Protein AF-Q847L3-F1 (afdb_monomer_lite)

pLDDT: mean 70.09, std 17.54, range [25.86, 94.62]

Radius of gyration: 17.72 Å; chains: 1; bounding box: 48×40×45 Å

Structure (mmCIF, N/CA/C/O backbone):
data_AF-Q847L3-F1
#
_entry.id   AF-Q847L3-F1
#
loop_
_atom_site.group_PDB
_atom_site.id
_atom_site.type_symbol
_atom_site.label_atom_id
_atom_site.label_alt_id
_atom_site.label_comp_id
_atom_site.label_asym_id
_atom_site.label_entity_id
_atom_site.label_seq_id
_atom_site.pdbx_PDB_ins_code
_atom_site.Cartn_x
_atom_site.Cartn_y
_atom_site.Cartn_z
_atom_site.occupancy
_atom_site.B_iso_or_equiv
_atom_site.auth_seq_id
_atom_site.auth_comp_id
_atom_site.auth_asym_id
_atom_site.auth_atom_id
_atom_site.pdbx_PDB_model_num
ATOM 1 N N . LEU A 1 1 ? -8.666 -23.217 -21.257 1.00 46.62 1 LEU A N 1
ATOM 2 C CA . LEU A 1 1 ? -8.599 -22.289 -20.100 1.00 46.62 1 LEU A CA 1
ATOM 3 C C . LEU A 1 1 ? -7.297 -22.552 -19.357 1.00 46.62 1 LEU A C 1
ATOM 5 O O . LEU A 1 1 ? -7.102 -23.688 -18.936 1.00 46.62 1 LEU A O 1
ATOM 9 N N . THR A 1 2 ? -6.424 -21.549 -19.241 1.00 54.06 2 THR A N 1
ATOM 10 C CA . THR A 1 2 ? -5.208 -21.603 -18.406 1.00 54.06 2 THR A CA 1
ATOM 11 C C . THR A 1 2 ? -5.562 -21.856 -16.931 1.00 54.06 2 THR A C 1
ATOM 13 O O . THR A 1 2 ? -6.678 -21.507 -16.531 1.00 54.06 2 THR A O 1
ATOM 16 N N . PRO A 1 3 ? -4.658 -22.444 -16.115 1.00 53.78 3 PRO A N 1
ATOM 17 C CA . PRO A 1 3 ? -4.936 -22.766 -14.710 1.00 53.78 3 PRO A CA 1
ATOM 18 C C . PRO A 1 3 ? -5.478 -21.572 -13.915 1.00 53.78 3 PRO A C 1
ATOM 20 O O . PRO A 1 3 ? -6.578 -21.657 -13.374 1.00 53.78 3 PRO A O 1
ATOM 23 N N . VAL A 1 4 ? -4.802 -20.421 -13.998 1.00 58.72 4 VAL A N 1
ATOM 24 C CA . VAL A 1 4 ? -5.200 -19.174 -13.319 1.00 58.72 4 VAL A CA 1
ATOM 25 C C . VAL A 1 4 ? -6.651 -18.778 -13.605 1.00 58.72 4 VAL A C 1
ATOM 27 O O . VAL A 1 4 ? -7.405 -18.415 -12.705 1.00 58.72 4 VAL A O 1
ATOM 30 N N . LYS A 1 5 ? -7.078 -18.873 -14.875 1.00 58.91 5 LYS A N 1
ATOM 31 C CA . LYS A 1 5 ? -8.429 -18.475 -15.289 1.00 58.91 5 LYS A CA 1
ATOM 32 C C . LYS A 1 5 ? -9.495 -19.411 -14.713 1.00 58.91 5 LYS A C 1
ATOM 34 O O . LYS A 1 5 ? -10.607 -18.957 -14.471 1.00 58.91 5 LYS A O 1
ATOM 39 N N . LYS A 1 6 ? -9.179 -20.690 -14.467 1.00 65.81 6 LYS A N 1
ATOM 40 C CA . LYS A 1 6 ? -10.110 -21.613 -13.797 1.00 65.81 6 LYS A CA 1
ATOM 41 C C . LYS A 1 6 ? -10.325 -21.224 -12.336 1.00 65.81 6 LYS A C 1
ATOM 43 O O . LYS A 1 6 ? -11.462 -21.235 -11.882 1.00 65.81 6 LYS A O 1
ATOM 48 N N . GLU A 1 7 ? -9.265 -20.852 -11.624 1.00 65.88 7 GLU A N 1
ATOM 49 C CA . GLU A 1 7 ? -9.354 -20.497 -10.203 1.00 65.88 7 GLU A CA 1
ATOM 50 C C . GLU A 1 7 ? -10.034 -19.151 -9.969 1.00 65.88 7 GLU A C 1
ATOM 52 O O . GLU A 1 7 ? -10.875 -19.043 -9.081 1.00 65.88 7 GLU A O 1
ATOM 57 N N . ILE A 1 8 ? -9.764 -18.157 -10.818 1.00 67.88 8 ILE A N 1
ATOM 58 C CA . ILE A 1 8 ? -10.466 -16.868 -10.781 1.00 67.88 8 ILE A CA 1
ATOM 59 C C . ILE A 1 8 ? -11.972 -17.054 -11.001 1.00 67.88 8 ILE A C 1
ATOM 61 O O . ILE A 1 8 ? -12.774 -16.510 -10.244 1.00 67.88 8 ILE A O 1
ATOM 65 N N . LEU A 1 9 ? -12.364 -17.865 -11.991 1.00 66.25 9 LEU A N 1
ATOM 66 C CA . LEU A 1 9 ? -13.773 -18.179 -12.239 1.00 66.25 9 LEU A CA 1
ATOM 67 C C . LEU A 1 9 ? -14.395 -18.969 -11.078 1.00 66.25 9 LEU A C 1
ATOM 69 O O . LEU A 1 9 ? -15.506 -18.656 -10.661 1.00 66.25 9 LEU A O 1
ATOM 73 N N . ALA A 1 10 ? -13.686 -19.950 -10.512 1.00 70.31 10 ALA A N 1
ATOM 74 C CA . ALA A 1 10 ? -14.162 -20.701 -9.350 1.00 70.31 10 ALA A CA 1
ATOM 75 C C . ALA A 1 10 ? -14.366 -19.797 -8.120 1.00 70.31 10 ALA A C 1
ATOM 77 O O . ALA A 1 10 ? -15.378 -19.921 -7.430 1.00 70.31 10 ALA A O 1
ATOM 78 N N . PHE A 1 11 ? -13.448 -18.855 -7.878 1.00 70.31 11 PHE A N 1
ATOM 79 C CA . PHE A 1 11 ? -13.571 -17.869 -6.807 1.00 70.31 11 PHE A CA 1
ATOM 80 C C . PHE A 1 11 ? -14.767 -16.938 -7.035 1.00 70.31 11 PHE A C 1
ATOM 82 O O . PHE A 1 11 ? -15.582 -16.765 -6.129 1.00 70.31 11 PHE A O 1
ATOM 89 N N . TYR A 1 12 ? -14.926 -16.410 -8.253 1.00 73.31 12 TYR A N 1
ATOM 90 C CA . TYR A 1 12 ? -16.083 -15.597 -8.628 1.00 73.31 12 TYR A CA 1
ATOM 91 C C . TYR A 1 12 ? -17.403 -16.351 -8.414 1.00 73.31 12 TYR A C 1
ATOM 93 O O . TYR A 1 12 ? -18.267 -15.860 -7.694 1.00 73.31 12 TYR A O 1
ATOM 101 N N . HIS A 1 13 ? -17.553 -17.569 -8.947 1.00 75.44 13 HIS A N 1
ATOM 102 C CA . HIS A 1 13 ? -18.789 -18.345 -8.787 1.00 75.44 13 HIS A CA 1
ATOM 103 C C . HIS A 1 13 ? -19.120 -18.640 -7.318 1.00 75.44 13 HIS A C 1
ATOM 105 O O . HIS A 1 13 ? -20.292 -18.657 -6.944 1.00 75.44 13 HIS A O 1
ATOM 111 N N . LYS A 1 14 ? -18.099 -18.841 -6.478 1.00 72.69 14 LYS A N 1
ATOM 112 C CA . LYS A 1 14 ? -18.265 -19.139 -5.055 1.00 72.69 14 LYS A CA 1
ATOM 113 C C . LYS A 1 14 ? -18.560 -17.907 -4.191 1.00 72.69 14 LYS A C 1
ATOM 115 O O . LYS A 1 14 ? -19.312 -18.023 -3.227 1.00 72.69 14 LYS A O 1
ATOM 120 N N . HIS A 1 15 ? -17.964 -16.757 -4.505 1.00 68.62 15 HIS A N 1
ATOM 121 C CA . HIS A 1 15 ? -17.984 -15.566 -3.642 1.00 68.62 15 HIS A CA 1
ATOM 122 C C . HIS A 1 15 ? -18.716 -14.358 -4.229 1.00 68.62 15 HIS A C 1
ATOM 124 O O . HIS A 1 15 ? -18.920 -13.387 -3.509 1.00 68.62 15 HIS A O 1
ATOM 130 N N . GLN A 1 16 ? -19.105 -14.411 -5.506 1.00 73.25 16 GLN A N 1
ATOM 131 C CA . GLN A 1 16 ? -19.667 -13.292 -6.273 1.00 73.25 16 GLN A CA 1
ATOM 132 C C . GLN A 1 16 ? -18.735 -12.062 -6.293 1.00 73.25 16 GLN A C 1
ATOM 134 O O . GLN A 1 16 ? -19.171 -10.914 -6.247 1.00 73.25 16 GLN A O 1
ATOM 139 N N . VAL A 1 17 ? -17.422 -12.322 -6.362 1.00 66.69 17 VAL A N 1
ATOM 140 C CA . VAL A 1 17 ? -16.340 -11.326 -6.298 1.00 66.69 17 VAL A CA 1
ATOM 141 C C . VAL A 1 17 ? -15.522 -11.314 -7.590 1.00 66.69 17 VAL A C 1
ATOM 143 O O . VAL A 1 17 ? -15.002 -12.347 -8.011 1.00 66.69 17 VAL A O 1
ATOM 146 N N . ASN A 1 18 ? -15.377 -10.129 -8.187 1.00 65.69 18 ASN A N 1
ATOM 147 C CA . ASN A 1 18 ? -14.592 -9.885 -9.406 1.00 65.69 18 ASN A CA 1
ATOM 148 C C . ASN A 1 18 ? -13.074 -9.704 -9.145 1.00 65.69 18 ASN A C 1
ATOM 150 O O . ASN A 1 18 ? -12.656 -9.595 -7.990 1.00 65.69 18 ASN A O 1
ATOM 154 N N . ILE A 1 19 ? -12.245 -9.769 -10.212 1.00 65.94 19 ILE A N 1
ATOM 155 C CA . ILE A 1 19 ? -10.769 -9.959 -10.189 1.00 65.94 19 ILE A CA 1
ATOM 156 C C . ILE A 1 19 ? -10.098 -9.472 -11.535 1.00 65.94 19 ILE A C 1
ATOM 158 O O . ILE A 1 19 ? -10.535 -9.961 -12.569 1.00 65.94 19 ILE A O 1
ATOM 162 N N . LEU A 1 20 ? -9.041 -8.601 -11.573 1.00 63.88 20 LEU A N 1
ATOM 163 C CA . LEU A 1 20 ? -8.448 -7.903 -12.781 1.00 63.88 20 LEU A CA 1
ATOM 164 C C . LEU A 1 20 ? -6.859 -7.593 -12.834 1.00 63.88 20 LEU A C 1
ATOM 166 O O . LEU A 1 20 ? -6.500 -6.474 -12.464 1.00 63.88 20 LEU A O 1
ATOM 170 N N . LEU A 1 21 ? -5.845 -8.450 -13.219 1.00 61.44 21 LEU A N 1
ATOM 171 C CA . LEU A 1 21 ? -4.380 -8.144 -12.948 1.00 61.44 21 LEU A CA 1
ATOM 172 C C . LEU A 1 21 ? -3.883 -6.987 -13.809 1.00 61.44 21 LEU A C 1
ATOM 174 O O . LEU A 1 21 ? -3.932 -6.975 -15.038 1.00 61.44 21 LEU A O 1
ATOM 178 N N . ASN A 1 22 ? -3.015 -6.284 -13.096 1.00 63.50 22 ASN A N 1
ATOM 179 C CA . ASN A 1 22 ? -1.672 -5.958 -13.539 1.00 63.50 22 ASN A CA 1
ATOM 180 C C . ASN A 1 22 ? -0.843 -7.128 -14.133 1.00 63.50 22 ASN A C 1
ATOM 182 O O . ASN A 1 22 ? -0.083 -7.774 -13.406 1.00 63.50 22 ASN A O 1
ATOM 186 N N . ASN A 1 23 ? -0.991 -7.377 -15.439 1.00 55.03 23 ASN A N 1
ATOM 187 C CA . ASN A 1 23 ? -0.247 -8.360 -16.242 1.00 55.03 23 ASN A CA 1
ATOM 188 C C . ASN A 1 23 ? 0.911 -7.766 -17.058 1.00 55.03 23 ASN A C 1
ATOM 190 O O . ASN A 1 23 ? 1.362 -8.476 -17.952 1.00 55.03 23 ASN A O 1
ATOM 194 N N . ASP A 1 24 ? 1.454 -6.566 -16.787 1.00 52.28 24 ASP A N 1
ATOM 195 C CA . ASP A 1 24 ? 2.591 -6.049 -17.583 1.00 52.28 24 ASP A CA 1
ATOM 196 C C . ASP A 1 24 ? 3.925 -5.702 -16.874 1.00 52.28 24 ASP A C 1
ATOM 198 O O . ASP A 1 24 ? 4.002 -4.968 -15.887 1.00 52.28 24 ASP A O 1
ATOM 202 N N . ILE A 1 25 ? 4.980 -6.324 -17.431 1.00 51.31 25 ILE A N 1
ATOM 203 C CA . ILE A 1 25 ? 6.427 -6.235 -17.153 1.00 51.31 25 ILE A CA 1
ATOM 204 C C . ILE A 1 25 ? 6.963 -6.859 -15.832 1.00 51.31 25 ILE A C 1
ATOM 206 O O . ILE A 1 25 ? 6.281 -6.975 -14.817 1.00 51.31 25 ILE A O 1
ATOM 210 N N . SER A 1 26 ? 8.219 -7.326 -15.916 1.00 49.50 26 SER A N 1
ATOM 211 C CA . SER A 1 26 ? 9.006 -8.103 -14.940 1.00 49.50 26 SER A CA 1
ATOM 212 C C . SER A 1 26 ? 9.439 -7.332 -13.678 1.00 49.50 26 SER A C 1
ATOM 214 O O . SER A 1 26 ? 9.641 -6.121 -13.709 1.00 49.50 26 SER A O 1
ATOM 216 N N . TYR A 1 27 ? 9.647 -8.061 -12.573 1.00 50.22 27 TYR A N 1
ATOM 217 C CA . TYR A 1 27 ? 9.986 -7.535 -11.238 1.00 50.22 27 TYR A CA 1
ATOM 218 C C . TYR A 1 27 ? 11.489 -7.386 -10.946 1.00 50.22 27 TYR A C 1
ATOM 220 O O . TYR A 1 27 ? 11.847 -6.899 -9.871 1.00 50.22 27 TYR A O 1
ATOM 228 N N . TYR A 1 28 ? 12.378 -7.814 -11.846 1.00 54.66 28 TYR A N 1
ATOM 229 C CA . TYR A 1 28 ? 13.827 -7.786 -11.610 1.00 54.66 28 TYR A CA 1
ATOM 230 C C . TYR A 1 28 ? 14.420 -6.380 -11.798 1.00 54.66 28 TYR A C 1
ATOM 232 O O . TYR A 1 28 ? 15.147 -6.112 -12.750 1.00 54.66 28 TYR A O 1
ATOM 240 N N . THR A 1 29 ? 14.123 -5.486 -10.854 1.00 57.16 29 THR A N 1
ATOM 241 C CA . THR A 1 29 ? 14.811 -4.203 -10.675 1.00 57.16 29 THR A CA 1
ATOM 242 C C . THR A 1 29 ? 15.426 -4.120 -9.279 1.00 57.16 29 THR A C 1
ATOM 244 O O . THR A 1 29 ? 14.812 -4.503 -8.281 1.00 57.16 29 THR A O 1
ATOM 247 N N . SER A 1 30 ? 16.662 -3.625 -9.202 1.00 57.88 30 SER A N 1
ATOM 248 C CA . SER A 1 30 ? 17.339 -3.314 -7.938 1.00 57.88 30 SER A CA 1
ATOM 249 C C . SER A 1 30 ? 16.793 -2.039 -7.286 1.00 57.88 30 SER A C 1
ATOM 251 O O . SER A 1 30 ? 16.890 -1.892 -6.066 1.00 57.88 30 SER A O 1
ATOM 253 N N . ASN A 1 31 ? 16.187 -1.142 -8.072 1.00 66.06 31 ASN A N 1
ATOM 254 C CA . ASN A 1 31 ? 15.644 0.123 -7.594 1.00 66.06 31 ASN A CA 1
ATOM 255 C C . ASN A 1 31 ? 14.305 -0.102 -6.869 1.00 66.06 31 ASN A C 1
ATOM 257 O O . ASN A 1 31 ? 13.295 -0.470 -7.472 1.00 66.06 31 ASN A O 1
ATOM 261 N N . ARG A 1 32 ? 14.305 0.136 -5.553 1.00 70.06 32 ARG A N 1
ATOM 262 C CA . ARG A 1 32 ? 13.148 -0.079 -4.672 1.00 70.06 32 ARG A CA 1
ATOM 263 C C . ARG A 1 32 ? 12.067 0.994 -4.839 1.00 70.06 32 ARG A C 1
ATOM 265 O O . ARG A 1 32 ? 10.889 0.666 -4.717 1.00 70.06 32 ARG A O 1
ATOM 272 N N . LEU A 1 33 ? 12.443 2.226 -5.199 1.00 74.44 33 LEU A N 1
ATOM 273 C CA . LEU A 1 33 ? 11.518 3.351 -5.394 1.00 74.44 33 LEU A CA 1
ATOM 274 C C . LEU A 1 33 ? 10.502 3.075 -6.516 1.00 74.44 33 LEU A C 1
ATOM 276 O O . LEU A 1 33 ? 9.307 3.307 -6.325 1.00 74.44 33 LEU A O 1
ATOM 280 N N . ILE A 1 34 ? 10.963 2.470 -7.621 1.00 73.62 34 ILE A N 1
ATOM 281 C CA . ILE A 1 34 ? 10.147 2.134 -8.806 1.00 73.62 34 ILE A CA 1
ATOM 282 C C . ILE A 1 34 ? 8.886 1.345 -8.438 1.00 73.62 34 ILE A C 1
ATOM 284 O O . ILE A 1 34 ? 7.837 1.532 -9.053 1.00 73.62 34 ILE A O 1
ATOM 288 N N . LYS A 1 35 ? 8.948 0.469 -7.428 1.00 74.56 35 LYS A N 1
ATOM 289 C CA . LYS A 1 35 ? 7.777 -0.305 -7.002 1.00 74.56 35 LYS A CA 1
ATOM 290 C C . LYS A 1 35 ? 6.685 0.574 -6.394 1.00 74.56 35 LYS A C 1
ATOM 292 O O . LYS A 1 35 ? 5.514 0.438 -6.738 1.00 74.56 35 LYS A O 1
ATOM 297 N N . THR A 1 36 ? 7.062 1.492 -5.506 1.00 78.12 36 THR A N 1
ATOM 298 C CA . THR A 1 36 ? 6.113 2.415 -4.873 1.00 78.12 36 THR A CA 1
ATOM 299 C C . THR A 1 36 ? 5.548 3.403 -5.893 1.00 78.12 36 THR A C 1
ATOM 301 O O . THR A 1 36 ? 4.348 3.673 -5.884 1.00 78.12 36 THR A O 1
ATOM 304 N N . GLU A 1 37 ? 6.376 3.875 -6.828 1.00 77.38 37 GLU A N 1
ATOM 305 C CA . GLU A 1 37 ? 5.936 4.691 -7.966 1.00 77.38 37 GLU A CA 1
ATOM 306 C C . GLU A 1 37 ? 4.968 3.928 -8.886 1.00 77.38 37 GLU A C 1
ATOM 308 O O . GLU A 1 37 ? 3.977 4.497 -9.347 1.00 77.38 37 GLU A O 1
ATOM 313 N N . ALA A 1 38 ? 5.189 2.628 -9.111 1.00 77.12 38 ALA A N 1
ATOM 314 C CA . ALA A 1 38 ? 4.274 1.778 -9.868 1.00 77.12 38 ALA A CA 1
ATOM 315 C C . ALA A 1 38 ? 2.920 1.606 -9.159 1.00 77.12 38 ALA A C 1
ATOM 317 O O . ALA A 1 38 ? 1.885 1.740 -9.811 1.00 77.12 38 ALA A O 1
ATOM 318 N N . HIS A 1 39 ? 2.889 1.394 -7.836 1.00 79.19 39 HIS A N 1
ATOM 319 C CA . HIS A 1 39 ? 1.630 1.351 -7.072 1.00 79.19 39 HIS A CA 1
ATOM 320 C C . HIS A 1 39 ? 0.877 2.679 -7.125 1.00 79.19 39 HIS A C 1
ATOM 322 O O . HIS A 1 39 ? -0.332 2.676 -7.359 1.00 79.19 39 HIS A O 1
ATOM 328 N N . LEU A 1 40 ? 1.588 3.805 -7.003 1.00 82.50 40 LEU A N 1
ATOM 329 C CA . LEU A 1 40 ? 1.015 5.140 -7.177 1.00 82.50 40 LEU A CA 1
ATOM 330 C C . LEU A 1 40 ? 0.441 5.330 -8.590 1.00 82.50 40 LEU A C 1
ATOM 332 O O . LEU A 1 40 ? -0.684 5.801 -8.741 1.00 82.50 40 LEU A O 1
ATOM 336 N N . SER A 1 41 ? 1.174 4.922 -9.630 1.00 80.88 41 SER A N 1
ATOM 337 C CA . SER A 1 41 ? 0.703 4.960 -11.021 1.00 80.88 41 SER A CA 1
ATOM 338 C C . SER A 1 41 ? -0.564 4.121 -11.214 1.00 80.88 41 SER A C 1
ATOM 340 O O . SER A 1 41 ? -1.538 4.605 -11.790 1.00 80.88 41 SER A O 1
ATOM 342 N N . ASN A 1 42 ? -0.585 2.893 -10.688 1.00 78.25 42 ASN A N 1
ATOM 343 C CA . ASN A 1 42 ? -1.727 1.989 -10.799 1.00 78.25 42 ASN A CA 1
ATOM 344 C C . ASN A 1 42 ? -2.961 2.540 -10.079 1.00 78.25 42 ASN A C 1
ATOM 346 O O . ASN A 1 42 ? -4.031 2.567 -10.674 1.00 78.25 42 ASN A O 1
ATOM 350 N N . ILE A 1 43 ? -2.837 3.029 -8.841 1.00 80.25 43 ILE A N 1
ATOM 351 C CA . ILE A 1 43 ? -3.988 3.581 -8.113 1.00 80.25 43 ILE A CA 1
ATOM 352 C C . ILE A 1 43 ? -4.522 4.862 -8.774 1.00 80.25 43 ILE A C 1
ATOM 354 O O . ILE A 1 43 ? -5.739 5.020 -8.866 1.00 80.25 43 ILE A O 1
ATOM 358 N N . ASN A 1 44 ? -3.654 5.724 -9.316 1.00 80.62 44 ASN A N 1
ATOM 359 C CA . ASN A 1 44 ? -4.088 6.894 -10.090 1.00 80.62 44 ASN A CA 1
ATOM 360 C C . ASN A 1 44 ? -4.808 6.501 -11.393 1.00 80.62 44 ASN A C 1
ATOM 362 O O . ASN A 1 44 ? -5.791 7.135 -11.768 1.00 80.62 44 ASN A O 1
ATOM 366 N N . LYS A 1 45 ? -4.354 5.442 -12.076 1.00 79.12 45 LYS A N 1
ATOM 367 C CA . LYS A 1 45 ? -5.067 4.863 -13.228 1.00 79.12 45 LYS A CA 1
ATOM 368 C C . LYS A 1 45 ? -6.423 4.293 -12.800 1.00 79.12 45 LYS A C 1
ATOM 370 O O . LYS A 1 45 ? -7.409 4.499 -13.492 1.00 79.12 45 LYS A O 1
ATOM 375 N N . LEU A 1 46 ? -6.495 3.631 -11.644 1.00 76.81 46 LEU A N 1
ATOM 376 C CA . LEU A 1 46 ? -7.729 3.057 -11.101 1.00 76.81 46 LEU A CA 1
ATOM 377 C C . LEU A 1 46 ? -8.782 4.110 -10.731 1.00 76.81 46 LEU A C 1
ATOM 37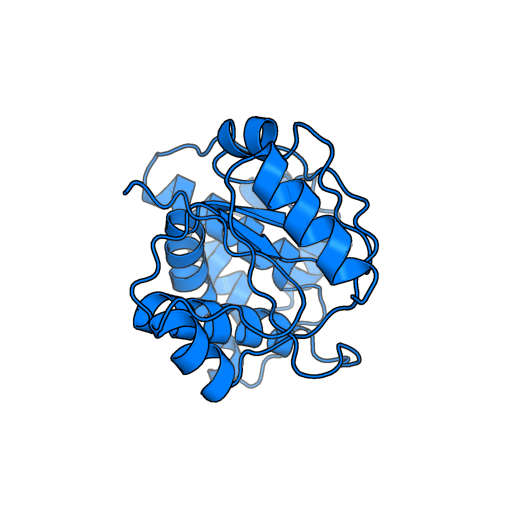9 O O . LEU A 1 46 ? -9.955 3.900 -11.029 1.00 76.81 46 LEU A O 1
ATOM 383 N N . SER A 1 47 ? -8.404 5.243 -10.127 1.00 76.62 47 SER A N 1
ATOM 384 C CA . SER A 1 47 ? -9.384 6.294 -9.800 1.00 76.62 47 SER A CA 1
ATOM 385 C C . SER A 1 47 ? -9.962 6.950 -11.049 1.00 76.62 47 SER A C 1
ATOM 387 O O . SER A 1 47 ? -11.148 7.257 -11.081 1.00 76.62 47 SER A O 1
ATOM 389 N N . GLN A 1 48 ? -9.167 7.081 -12.115 1.00 78.31 48 GLN A N 1
ATOM 390 C CA . GLN A 1 48 ? -9.629 7.568 -13.422 1.00 78.31 48 GLN A CA 1
ATOM 391 C C . GLN A 1 48 ? -10.633 6.627 -14.115 1.00 78.31 48 GLN A C 1
ATOM 393 O O . GLN A 1 48 ? -11.275 7.030 -15.085 1.00 78.31 48 GLN A O 1
ATOM 398 N N . LEU A 1 49 ? -10.775 5.382 -13.646 1.00 72.25 49 LEU A N 1
ATOM 399 C CA . LEU A 1 49 ? -11.700 4.397 -14.208 1.00 72.25 49 LEU A CA 1
ATOM 400 C C . LEU A 1 49 ? -13.095 4.401 -13.567 1.00 72.25 49 LEU A C 1
ATOM 402 O O . LEU A 1 49 ? -13.972 3.711 -14.081 1.00 72.25 49 LEU A O 1
ATOM 406 N N . ASN A 1 50 ? -13.315 5.138 -12.468 1.00 70.62 50 ASN A N 1
ATOM 407 C CA . ASN A 1 50 ? -14.563 5.112 -11.685 1.00 70.62 50 ASN A CA 1
ATOM 408 C C . ASN A 1 50 ? -15.031 3.687 -11.299 1.00 70.62 50 ASN A C 1
ATOM 410 O O . ASN A 1 50 ? -16.227 3.408 -11.218 1.00 70.62 50 ASN A O 1
ATOM 414 N N . LEU A 1 51 ? -14.090 2.768 -11.055 1.00 70.25 51 LEU A N 1
ATOM 415 C CA . LEU A 1 51 ? -14.399 1.407 -10.613 1.00 70.25 51 LEU A CA 1
ATOM 416 C C . LEU A 1 51 ? -14.711 1.395 -9.113 1.00 70.25 51 LEU A C 1
ATOM 418 O O . LEU A 1 51 ? -13.934 1.907 -8.305 1.00 70.25 51 LEU A O 1
ATOM 422 N N . ASN A 1 52 ? -15.812 0.743 -8.733 1.00 73.25 52 ASN A N 1
ATOM 423 C CA . ASN A 1 52 ? -16.196 0.537 -7.336 1.00 73.25 52 ASN A CA 1
ATOM 424 C C . ASN A 1 52 ? -15.321 -0.548 -6.678 1.00 73.25 52 ASN A C 1
ATOM 426 O O . ASN A 1 52 ? -15.725 -1.694 -6.523 1.00 73.25 52 ASN A O 1
ATOM 430 N N . CYS A 1 53 ? -14.077 -0.215 -6.359 1.00 76.38 53 CYS A N 1
ATOM 431 C CA . CYS A 1 53 ? -13.133 -1.158 -5.767 1.00 76.38 53 CYS A CA 1
ATOM 432 C C . CYS A 1 53 ? -13.340 -1.213 -4.245 1.00 76.38 53 CYS A C 1
ATOM 434 O O . CYS A 1 53 ? -13.234 -0.185 -3.583 1.00 76.38 53 CYS A O 1
ATOM 436 N N . GLU A 1 54 ? -13.561 -2.393 -3.663 1.00 81.19 54 GLU A N 1
ATOM 437 C CA . GLU A 1 54 ? -13.623 -2.540 -2.200 1.00 81.19 54 GLU A CA 1
ATOM 438 C C . GLU A 1 54 ? -12.216 -2.599 -1.580 1.00 81.19 54 GLU A C 1
ATOM 440 O O . GLU A 1 54 ? -11.914 -1.881 -0.628 1.00 81.19 54 GLU A O 1
ATOM 445 N N . TYR A 1 55 ? -11.339 -3.441 -2.140 1.00 81.38 55 TYR A N 1
ATOM 446 C CA . TYR A 1 55 ? -9.997 -3.726 -1.617 1.00 81.38 55 TYR A CA 1
ATOM 447 C C . TYR A 1 55 ? -8.947 -3.738 -2.728 1.00 81.38 55 TYR A C 1
ATOM 449 O O . TYR A 1 55 ? -9.220 -4.168 -3.852 1.00 81.38 55 TYR A O 1
ATOM 457 N N . ILE A 1 56 ? -7.721 -3.354 -2.370 1.00 80.44 56 ILE A N 1
ATOM 458 C CA . ILE A 1 56 ? -6.512 -3.576 -3.167 1.00 80.44 56 ILE A CA 1
ATOM 459 C C . ILE A 1 56 ? -5.516 -4.449 -2.397 1.00 80.44 56 ILE A C 1
ATOM 461 O O . ILE A 1 56 ? -5.466 -4.434 -1.166 1.00 80.44 56 ILE A O 1
ATOM 465 N N . ILE A 1 57 ? -4.737 -5.234 -3.142 1.00 78.56 57 ILE A N 1
ATOM 466 C CA . ILE A 1 57 ? -3.740 -6.166 -2.617 1.00 78.56 57 ILE A CA 1
ATOM 467 C C . ILE A 1 57 ? -2.412 -5.911 -3.337 1.00 78.56 57 ILE A C 1
ATOM 469 O O . ILE A 1 57 ? -2.347 -5.970 -4.568 1.00 78.56 57 ILE A O 1
ATOM 473 N N . PHE A 1 58 ? -1.351 -5.665 -2.572 1.00 75.44 58 PHE A N 1
ATOM 474 C CA . PHE A 1 58 ? 0.020 -5.560 -3.068 1.00 75.44 58 PHE A CA 1
ATOM 475 C C . PHE A 1 58 ? 0.810 -6.786 -2.603 1.00 75.44 58 PHE A C 1
ATOM 477 O O . PHE A 1 58 ? 0.816 -7.098 -1.416 1.00 75.44 58 PHE A O 1
ATOM 484 N N . ASP A 1 59 ? 1.484 -7.481 -3.520 1.00 66.38 59 ASP A N 1
ATOM 485 C CA . ASP A 1 59 ? 2.268 -8.680 -3.199 1.00 66.38 59 ASP A CA 1
ATOM 486 C C . ASP A 1 59 ? 3.746 -8.499 -3.559 1.00 66.38 59 ASP A C 1
ATOM 488 O O . ASP A 1 59 ? 4.093 -7.896 -4.581 1.00 66.38 59 ASP A O 1
ATOM 492 N N . ASN A 1 60 ? 4.602 -9.049 -2.701 1.00 55.72 60 ASN A N 1
ATOM 493 C CA . ASN A 1 60 ? 6.054 -9.009 -2.787 1.00 55.72 60 ASN A CA 1
ATOM 494 C C . ASN A 1 60 ? 6.688 -10.375 -3.124 1.00 55.72 60 ASN A C 1
ATOM 496 O O . ASN A 1 60 ? 7.864 -10.416 -3.506 1.00 55.72 60 ASN A O 1
ATOM 500 N N . HIS A 1 61 ? 5.921 -11.470 -3.081 1.00 50.81 61 HIS A N 1
ATOM 501 C CA . HIS A 1 61 ? 6.353 -12.822 -3.459 1.00 50.81 61 HIS A CA 1
ATOM 502 C C . HIS A 1 61 ? 5.378 -13.471 -4.460 1.00 50.81 61 HIS A C 1
ATOM 504 O O . HIS A 1 61 ? 4.333 -12.914 -4.763 1.00 50.81 61 HIS A O 1
ATOM 510 N N . ASP A 1 62 ? 5.716 -14.638 -5.012 1.00 43.50 62 ASP A N 1
ATOM 511 C CA . ASP A 1 62 ? 4.849 -15.392 -5.940 1.00 43.50 62 ASP A CA 1
ATOM 512 C C . ASP A 1 62 ? 3.771 -16.201 -5.171 1.00 43.50 62 ASP A C 1
ATOM 514 O O . ASP A 1 62 ? 3.583 -17.388 -5.444 1.00 43.50 62 ASP A O 1
ATOM 518 N N . SER A 1 63 ? 3.224 -15.636 -4.072 1.00 38.84 63 SER A N 1
ATOM 519 C CA . SER A 1 63 ? 2.676 -16.390 -2.917 1.00 38.84 63 SER A CA 1
ATOM 520 C C . SER A 1 63 ? 1.862 -15.578 -1.849 1.00 38.84 63 SER A C 1
ATOM 522 O O . SER A 1 63 ? 2.230 -15.658 -0.687 1.00 38.84 63 SER A O 1
ATOM 524 N N . LEU A 1 64 ? 0.711 -14.902 -2.091 1.00 47.22 64 LEU A N 1
ATOM 525 C CA . LEU A 1 64 ? -0.241 -14.356 -1.041 1.00 47.22 64 LEU A CA 1
ATOM 526 C C . LEU A 1 64 ? -1.711 -14.912 -1.054 1.00 47.22 64 LEU A C 1
ATOM 528 O O . LEU A 1 64 ? -2.535 -14.469 -1.846 1.00 47.22 64 LEU A O 1
ATOM 532 N N . PHE A 1 65 ? -2.076 -15.895 -0.210 1.00 38.34 65 PHE A N 1
ATOM 533 C CA . PHE A 1 65 ? -3.210 -16.814 -0.462 1.00 38.34 65 PHE A CA 1
ATOM 534 C C . PHE A 1 65 ? -4.614 -16.285 -0.179 1.00 38.34 65 PHE A C 1
ATOM 536 O O . PHE A 1 65 ? -4.880 -15.594 0.805 1.00 38.34 65 PHE A O 1
ATOM 543 N N . VAL A 1 66 ? -5.558 -16.818 -0.956 1.00 44.84 66 VAL A N 1
ATOM 544 C CA . VAL A 1 66 ? -6.987 -16.660 -0.727 1.00 44.84 66 VAL A CA 1
ATOM 545 C C . VAL A 1 66 ? -7.592 -18.024 -0.376 1.00 44.84 66 VAL A C 1
ATOM 547 O O . VAL A 1 66 ? -8.078 -18.761 -1.232 1.00 44.84 66 VAL A O 1
ATOM 550 N N . LYS A 1 67 ? -7.565 -18.357 0.925 1.00 46.81 67 LYS A N 1
ATOM 551 C CA . LYS A 1 67 ? -8.385 -19.439 1.494 1.00 46.81 67 LYS A CA 1
ATOM 552 C C . LYS A 1 67 ? -9.852 -19.189 1.138 1.00 46.81 67 LYS A C 1
ATOM 554 O O . LYS A 1 67 ? -10.254 -18.051 0.908 1.00 46.81 67 LYS A O 1
ATOM 559 N N . ASN A 1 68 ? -10.668 -20.240 1.200 1.00 49.12 68 ASN A N 1
ATOM 560 C CA . ASN A 1 68 ? -12.110 -20.161 0.944 1.00 49.12 68 ASN A CA 1
ATOM 561 C C . ASN A 1 68 ? -12.821 -19.007 1.678 1.00 49.12 68 ASN A C 1
ATOM 563 O O . ASN A 1 68 ? -13.766 -18.459 1.137 1.00 49.12 68 ASN A O 1
ATOM 567 N N . ASP A 1 69 ? -12.360 -18.602 2.861 1.00 62.53 69 ASP A N 1
ATOM 568 C CA . ASP A 1 69 ? -12.987 -17.522 3.634 1.00 62.53 69 ASP A CA 1
ATOM 569 C C . ASP A 1 69 ? -12.158 -16.225 3.647 1.00 62.53 69 ASP A C 1
ATOM 571 O O . ASP A 1 69 ? -12.471 -15.303 4.396 1.00 62.53 69 ASP A O 1
ATOM 575 N N . SER A 1 70 ? -11.102 -16.110 2.830 1.00 64.50 70 SER A N 1
ATOM 576 C CA . SER A 1 70 ? -10.169 -14.971 2.873 1.00 64.50 70 SER A CA 1
ATOM 577 C C . SER A 1 70 ? -10.832 -13.626 2.561 1.00 64.50 70 SER A C 1
ATOM 579 O O . SER A 1 70 ? -10.469 -12.642 3.190 1.00 64.50 70 SER A O 1
ATOM 581 N N . TYR A 1 71 ? -11.836 -13.554 1.680 1.00 69.75 71 TYR A N 1
ATOM 582 C CA . TYR A 1 71 ? -12.596 -12.306 1.479 1.00 69.75 71 TYR A CA 1
ATOM 583 C C . TYR A 1 71 ? -13.454 -11.954 2.705 1.00 69.75 71 TYR A C 1
ATOM 585 O O . TYR A 1 71 ? -13.434 -10.815 3.164 1.00 69.75 71 TYR A O 1
ATOM 593 N N . ALA A 1 72 ? -14.137 -12.938 3.300 1.00 71.25 72 ALA A N 1
ATOM 594 C CA . ALA A 1 72 ? -14.900 -12.750 4.537 1.00 71.25 72 ALA A CA 1
ATOM 595 C C . ALA A 1 72 ? -14.000 -12.445 5.753 1.00 71.25 72 ALA A C 1
ATOM 597 O O . ALA A 1 72 ? -14.450 -11.836 6.721 1.00 71.25 72 ALA A O 1
ATOM 598 N N . TYR A 1 73 ? -12.730 -12.856 5.712 1.00 74.69 73 TYR A N 1
ATOM 599 C CA . TYR A 1 73 ? -11.693 -12.465 6.662 1.00 74.69 73 TYR A CA 1
ATOM 600 C C . TYR A 1 73 ? -11.224 -11.027 6.415 1.00 74.69 73 TYR A C 1
ATOM 602 O O . TYR A 1 73 ? -11.284 -10.221 7.336 1.00 74.69 73 TYR A O 1
ATOM 610 N N . MET A 1 74 ? -10.826 -10.685 5.182 1.00 77.12 74 MET A N 1
ATOM 611 C CA . MET A 1 74 ? -10.396 -9.334 4.796 1.00 77.12 74 MET A CA 1
ATOM 612 C C . MET A 1 74 ? -11.459 -8.288 5.128 1.00 77.12 74 MET A C 1
ATOM 614 O O . MET A 1 74 ? -11.118 -7.269 5.707 1.00 77.12 74 MET A O 1
ATOM 618 N N . LYS A 1 75 ? -12.745 -8.583 4.884 1.00 81.88 75 LYS A N 1
ATOM 619 C CA . LYS A 1 75 ? -13.880 -7.702 5.210 1.00 81.88 75 LYS A CA 1
ATOM 620 C C . LYS A 1 75 ? -14.025 -7.311 6.684 1.00 81.88 75 LYS A C 1
ATOM 622 O O . LYS A 1 75 ? -14.850 -6.459 6.994 1.00 81.88 75 LYS A O 1
ATOM 627 N N . LYS A 1 76 ? -13.263 -7.924 7.592 1.00 84.44 76 LYS A N 1
ATOM 628 C CA . LYS A 1 76 ? -13.236 -7.562 9.016 1.00 84.44 76 LYS A CA 1
ATOM 629 C C . LYS A 1 76 ? -12.224 -6.457 9.324 1.00 84.44 76 LYS A C 1
ATOM 631 O O . LYS A 1 76 ? -12.301 -5.903 10.413 1.00 84.44 76 LYS A O 1
ATOM 636 N N . TYR A 1 77 ? -11.290 -6.164 8.418 1.00 86.19 77 TYR A N 1
ATOM 637 C CA . TYR A 1 77 ? -10.118 -5.321 8.658 1.00 86.19 77 TYR A CA 1
ATOM 638 C C . TYR A 1 77 ? -9.972 -4.259 7.571 1.00 86.19 77 TYR A C 1
ATOM 640 O O . TYR A 1 77 ? -10.107 -4.552 6.385 1.00 86.19 77 TYR A O 1
ATOM 648 N N . ASP A 1 78 ? -9.588 -3.049 7.961 1.00 90.00 78 ASP A N 1
ATOM 649 C CA . ASP A 1 78 ? -9.271 -1.989 7.004 1.00 90.00 78 ASP A CA 1
ATOM 650 C C . ASP A 1 78 ? -7.962 -2.280 6.261 1.00 90.00 78 ASP A C 1
ATOM 652 O O . ASP A 1 78 ? -7.779 -1.863 5.116 1.00 90.00 78 ASP A O 1
ATOM 656 N N . VAL A 1 79 ? -7.044 -3.000 6.919 1.00 87.62 79 VAL A N 1
ATOM 657 C CA . VAL A 1 79 ? -5.689 -3.260 6.431 1.00 87.62 79 VAL A CA 1
ATOM 658 C C . VAL A 1 79 ? -5.078 -4.543 7.010 1.00 87.62 79 VAL A C 1
ATOM 660 O O . VAL A 1 79 ? -5.100 -4.796 8.216 1.00 87.62 79 VAL A O 1
ATOM 663 N N . GLY A 1 80 ? -4.468 -5.335 6.129 1.00 83.12 80 GLY A N 1
ATOM 664 C CA . GLY A 1 80 ? -3.546 -6.416 6.454 1.00 83.12 80 GLY A CA 1
ATOM 665 C C . GLY A 1 80 ? -2.110 -6.001 6.147 1.00 83.12 80 GLY A C 1
ATOM 666 O O . GLY A 1 80 ? -1.765 -5.843 4.977 1.00 83.12 80 GLY A O 1
ATOM 667 N N . MET A 1 81 ? -1.287 -5.825 7.181 1.00 81.38 81 MET A N 1
ATOM 668 C CA . MET A 1 81 ? 0.143 -5.496 7.099 1.00 81.38 81 MET A CA 1
ATOM 669 C C . MET A 1 81 ? 0.894 -6.130 8.277 1.00 81.38 81 MET A C 1
ATOM 671 O O . MET A 1 81 ? 0.374 -6.241 9.386 1.00 81.38 81 MET A O 1
ATOM 675 N N . ASN A 1 82 ? 2.152 -6.520 8.066 1.00 74.44 82 ASN A N 1
ATOM 676 C CA . ASN A 1 82 ? 2.956 -7.177 9.099 1.00 74.44 82 ASN A CA 1
ATOM 677 C C . ASN A 1 82 ? 3.757 -6.177 9.949 1.00 74.44 82 ASN A C 1
ATOM 679 O O . ASN A 1 82 ? 4.947 -5.955 9.734 1.00 74.44 82 ASN A O 1
ATOM 683 N N . PHE A 1 83 ? 3.077 -5.612 10.948 1.00 74.69 83 PHE A N 1
ATOM 684 C CA . PHE A 1 83 ? 3.663 -4.770 11.992 1.00 74.69 83 PHE A CA 1
ATOM 685 C C . PHE A 1 83 ? 4.457 -5.609 13.011 1.00 74.69 83 PHE A C 1
ATOM 687 O O . PHE A 1 83 ? 3.934 -6.555 13.598 1.00 74.69 83 PHE A O 1
ATOM 694 N N . SER A 1 84 ? 5.708 -5.237 13.280 1.00 69.56 84 SER A N 1
ATOM 695 C CA . SER A 1 84 ? 6.505 -5.736 14.417 1.00 69.56 84 SER A CA 1
ATOM 696 C C . SER A 1 84 ? 7.629 -4.752 14.731 1.00 69.56 84 SER A C 1
ATOM 698 O O . SER A 1 84 ? 7.979 -3.985 13.842 1.00 69.56 84 SER A O 1
ATOM 700 N N . ALA A 1 85 ? 8.218 -4.787 15.927 1.00 70.62 85 ALA A N 1
ATOM 701 C CA . ALA A 1 85 ? 9.255 -3.841 16.352 1.00 70.62 85 ALA A CA 1
ATOM 702 C C . ALA A 1 85 ? 10.352 -3.595 15.292 1.00 70.62 85 ALA A C 1
ATOM 704 O O . ALA A 1 85 ? 10.885 -4.541 14.699 1.00 70.62 85 ALA A O 1
ATOM 705 N N . LEU A 1 86 ? 10.696 -2.320 15.086 1.00 67.25 86 LEU A N 1
ATOM 706 C CA . LEU A 1 86 ? 11.822 -1.914 14.244 1.00 67.25 86 LEU A CA 1
ATOM 707 C C . LEU A 1 86 ? 13.139 -2.464 14.816 1.00 67.25 86 LEU A C 1
ATOM 709 O O . LEU A 1 86 ? 13.441 -2.280 15.995 1.00 67.25 86 LEU A O 1
ATOM 713 N N . THR A 1 87 ? 13.953 -3.106 13.975 1.00 69.19 87 THR A N 1
ATOM 714 C CA . THR A 1 87 ? 15.335 -3.459 14.339 1.00 69.19 87 THR A CA 1
ATOM 715 C C . THR A 1 87 ? 16.243 -2.234 14.235 1.00 69.19 87 THR A C 1
ATOM 717 O O . THR A 1 87 ? 15.920 -1.267 13.541 1.00 69.19 87 THR A O 1
ATOM 720 N N . HIS A 1 88 ? 17.402 -2.284 14.898 1.00 70.50 88 HIS A N 1
ATOM 721 C CA . HIS A 1 88 ? 18.384 -1.198 14.885 1.00 70.50 88 HIS A CA 1
ATOM 722 C C . HIS A 1 88 ? 18.763 -0.782 13.452 1.00 70.50 88 HIS A C 1
ATOM 724 O O . HIS A 1 88 ? 18.591 0.378 13.088 1.00 70.50 88 HIS A O 1
ATOM 730 N N . ASP A 1 89 ? 19.108 -1.754 12.605 1.00 72.06 89 ASP A N 1
ATOM 731 C CA . ASP A 1 89 ? 19.467 -1.584 11.192 1.00 72.06 89 ASP A CA 1
ATOM 732 C C . ASP A 1 89 ? 18.395 -0.824 10.384 1.00 72.06 89 ASP A C 1
ATOM 734 O O . ASP A 1 89 ? 18.707 -0.043 9.482 1.00 72.06 89 ASP A O 1
ATOM 738 N N . TRP A 1 90 ? 17.105 -1.042 10.683 1.00 71.88 90 TRP A N 1
ATOM 739 C CA . TRP A 1 90 ? 16.017 -0.326 10.012 1.00 71.88 90 TRP A CA 1
ATOM 740 C C . TRP A 1 90 ? 15.899 1.116 10.498 1.00 71.88 90 TRP A C 1
ATOM 742 O O . TRP A 1 90 ? 15.683 2.012 9.681 1.00 71.88 90 TRP A O 1
ATOM 752 N N . ILE A 1 91 ? 16.082 1.356 11.799 1.00 75.75 91 ILE A N 1
ATOM 753 C CA . ILE A 1 91 ? 16.116 2.706 12.376 1.00 75.75 91 ILE A CA 1
ATOM 754 C C . ILE A 1 91 ? 17.279 3.501 11.772 1.00 75.75 91 ILE A C 1
ATOM 756 O O . ILE A 1 91 ? 17.091 4.667 11.421 1.00 75.75 91 ILE A O 1
ATOM 760 N N . GLU A 1 92 ? 18.449 2.889 11.588 1.00 80.25 92 GLU A N 1
ATOM 761 C CA . GLU A 1 92 ? 19.594 3.520 10.921 1.00 80.25 92 GLU A CA 1
ATOM 762 C C . GLU A 1 92 ? 19.287 3.863 9.459 1.00 80.25 92 GLU A C 1
ATOM 764 O O . GLU A 1 92 ? 19.405 5.026 9.075 1.00 80.25 92 GLU A O 1
ATOM 769 N N . LYS A 1 93 ? 18.792 2.908 8.659 1.00 79.25 93 LYS A N 1
ATOM 770 C CA . LYS A 1 93 ? 18.441 3.138 7.241 1.00 79.25 93 LYS A CA 1
ATOM 771 C C . LYS A 1 93 ? 17.359 4.201 7.042 1.00 79.25 93 LYS A C 1
ATOM 773 O O . LYS A 1 93 ? 17.431 4.988 6.099 1.00 79.25 93 LYS A O 1
ATOM 778 N N . ILE A 1 94 ? 16.374 4.270 7.937 1.00 76.62 94 ILE A N 1
ATOM 779 C CA . ILE A 1 94 ? 15.366 5.339 7.945 1.00 76.62 94 ILE A CA 1
ATOM 780 C C . ILE A 1 94 ? 16.020 6.686 8.286 1.00 76.62 94 ILE A C 1
ATOM 782 O O . ILE A 1 94 ? 15.782 7.678 7.598 1.00 76.62 94 ILE A O 1
ATOM 786 N N . ASN A 1 95 ? 16.885 6.727 9.303 1.00 79.00 95 ASN A N 1
ATOM 787 C CA . ASN A 1 95 ? 17.606 7.937 9.708 1.00 79.00 95 ASN A CA 1
ATOM 788 C C . ASN A 1 95 ? 18.669 8.404 8.702 1.00 79.00 95 ASN A C 1
ATOM 790 O O . ASN A 1 95 ? 19.053 9.577 8.760 1.00 79.00 95 ASN A O 1
ATOM 794 N N . ALA A 1 96 ? 19.128 7.524 7.814 1.00 83.94 96 ALA A N 1
ATOM 795 C CA . ALA A 1 96 ? 20.053 7.815 6.725 1.00 83.94 96 ALA A CA 1
ATOM 796 C C . ALA A 1 96 ? 19.356 8.324 5.449 1.00 83.94 96 ALA A C 1
ATOM 798 O O . ALA A 1 96 ? 20.035 8.867 4.587 1.00 83.94 96 ALA A O 1
ATOM 799 N N . HIS A 1 97 ? 18.024 8.204 5.329 1.00 87.75 97 HIS A N 1
ATOM 800 C CA . HIS A 1 97 ? 17.251 8.661 4.166 1.00 87.75 97 HIS A CA 1
ATOM 801 C C . HIS A 1 97 ? 16.547 10.009 4.459 1.00 87.75 97 HIS A C 1
ATOM 803 O O . HIS A 1 97 ? 15.466 10.015 5.064 1.00 87.75 97 HIS A O 1
ATOM 809 N N . PRO A 1 98 ? 17.113 11.174 4.064 1.00 88.00 98 PRO A N 1
ATOM 810 C CA . PRO A 1 98 ? 16.660 12.477 4.562 1.00 88.00 98 PRO A CA 1
ATOM 811 C C . PRO A 1 98 ? 15.205 12.853 4.220 1.00 88.00 98 PRO A C 1
ATOM 813 O O . PRO A 1 98 ? 14.528 13.342 5.129 1.00 88.00 98 PRO A O 1
ATOM 816 N N . PRO A 1 99 ? 14.677 12.603 2.998 1.00 87.69 99 PRO A N 1
ATOM 817 C CA . PRO A 1 99 ? 13.271 12.850 2.660 1.00 87.69 99 PRO A CA 1
ATOM 818 C C . PRO A 1 99 ? 12.298 12.175 3.629 1.00 87.69 99 PRO A C 1
ATOM 820 O O . PRO A 1 99 ? 11.402 12.812 4.184 1.00 87.69 99 PRO A O 1
ATOM 823 N N . PHE A 1 100 ? 12.515 10.885 3.894 1.00 85.81 100 PHE A N 1
ATOM 824 C CA . PHE A 1 100 ? 11.623 10.092 4.733 1.00 85.81 100 PHE A CA 1
ATOM 825 C C . PHE A 1 100 ? 11.797 10.406 6.223 1.00 85.81 100 PHE A C 1
ATOM 827 O O . PHE A 1 100 ? 10.809 10.552 6.941 1.00 85.81 100 PHE A O 1
ATOM 834 N N . LYS A 1 101 ? 13.040 10.622 6.680 1.00 86.44 101 LYS A N 1
ATOM 835 C CA . LYS A 1 101 ? 13.337 11.105 8.038 1.00 86.44 101 LYS A CA 1
ATOM 836 C C . LYS A 1 101 ? 12.649 12.437 8.337 1.00 86.44 101 LYS A C 1
ATOM 838 O O . LYS A 1 101 ? 12.123 12.612 9.436 1.00 86.44 101 LYS A O 1
ATOM 843 N N . LYS A 1 102 ? 12.652 13.370 7.375 1.00 87.12 102 LYS A N 1
ATOM 844 C CA . LYS A 1 102 ? 11.996 14.677 7.504 1.00 87.12 102 LYS A CA 1
ATOM 845 C C . LYS A 1 102 ? 10.491 14.512 7.702 1.00 87.12 102 LYS A C 1
ATOM 847 O O . LYS A 1 102 ? 9.974 15.070 8.664 1.00 87.12 102 LYS A O 1
ATOM 852 N N . LEU A 1 103 ? 9.824 13.713 6.859 1.00 87.75 103 LEU A N 1
ATOM 853 C CA . LEU A 1 103 ? 8.393 13.425 7.010 1.00 87.75 103 LEU A CA 1
ATOM 854 C C . LEU A 1 103 ? 8.095 12.783 8.371 1.00 87.75 103 LEU A C 1
ATOM 856 O O . LEU A 1 103 ? 7.214 13.242 9.091 1.00 87.75 103 LEU A O 1
ATOM 860 N N . ILE A 1 104 ? 8.853 11.753 8.754 1.00 85.81 104 ILE A N 1
ATOM 861 C CA . ILE A 1 104 ? 8.667 11.058 10.032 1.00 85.81 104 ILE A CA 1
ATOM 862 C C . ILE A 1 104 ? 8.778 12.026 11.215 1.00 85.81 104 ILE A C 1
ATOM 864 O O . ILE A 1 104 ? 7.894 12.029 12.068 1.00 85.81 104 ILE A O 1
ATOM 868 N N . LYS A 1 105 ? 9.804 12.887 11.252 1.00 87.00 105 LYS A N 1
ATOM 869 C CA . LYS A 1 105 ? 10.005 13.849 12.350 1.00 87.00 105 LYS A CA 1
ATOM 870 C C . LYS A 1 105 ? 8.959 14.972 12.403 1.00 87.00 105 LYS A C 1
ATOM 872 O O . LYS A 1 105 ? 8.867 15.639 13.428 1.00 87.00 105 LYS A O 1
ATOM 877 N N . THR A 1 106 ? 8.143 15.167 11.363 1.00 88.56 106 THR A N 1
ATOM 878 C CA . THR A 1 106 ? 6.948 16.031 11.434 1.00 88.56 106 THR A CA 1
ATOM 879 C C . THR A 1 106 ? 5.856 15.427 12.321 1.00 88.56 106 THR A C 1
ATOM 881 O O . THR A 1 106 ? 5.120 16.171 12.965 1.00 88.56 106 THR A O 1
ATOM 884 N N . TYR A 1 107 ? 5.757 14.096 12.388 1.00 87.94 107 TYR A N 1
ATOM 885 C CA . TYR A 1 107 ? 4.678 13.403 13.098 1.00 87.94 107 TYR A CA 1
ATOM 886 C C . TYR A 1 107 ? 5.142 12.654 14.352 1.00 87.94 107 TYR A C 1
ATOM 888 O O . TYR A 1 107 ? 4.334 12.460 15.258 1.00 87.94 107 TYR A O 1
ATOM 896 N N . PHE A 1 108 ? 6.409 12.251 14.452 1.00 86.50 108 PHE A N 1
ATOM 897 C CA . PHE A 1 108 ? 6.903 11.352 15.498 1.00 86.50 108 PHE A CA 1
ATOM 898 C C . PHE A 1 108 ? 8.226 11.820 16.103 1.00 86.50 108 PHE A C 1
ATOM 900 O O . PHE A 1 108 ? 9.120 12.291 15.399 1.00 86.50 108 PHE A O 1
ATOM 907 N N . ASN A 1 109 ? 8.360 11.662 17.420 1.00 83.12 109 ASN A N 1
ATOM 908 C CA . ASN A 1 109 ? 9.612 11.921 18.131 1.00 83.12 109 ASN A CA 1
ATOM 909 C C . ASN A 1 109 ? 10.505 10.660 18.185 1.00 83.12 109 ASN A C 1
ATOM 911 O O . ASN A 1 109 ? 10.075 9.549 17.875 1.00 83.12 109 ASN A O 1
ATOM 915 N N . ASP A 1 110 ? 11.759 10.818 18.616 1.00 74.44 110 ASP A N 1
ATOM 916 C CA . ASP A 1 110 ? 12.747 9.724 18.614 1.00 74.44 110 ASP A CA 1
ATOM 917 C C . ASP A 1 110 ? 12.469 8.611 19.648 1.00 74.44 110 ASP A C 1
ATOM 919 O O . ASP A 1 110 ? 13.096 7.552 19.586 1.00 74.44 110 ASP A O 1
ATOM 923 N N . ASN A 1 111 ? 11.540 8.814 20.590 1.00 76.44 111 ASN A N 1
ATOM 924 C CA . ASN A 1 111 ? 11.050 7.763 21.486 1.00 76.44 111 ASN A CA 1
ATOM 925 C C . ASN A 1 111 ? 9.854 7.013 20.882 1.00 76.44 111 ASN A C 1
ATOM 927 O O . ASN A 1 111 ? 9.806 5.793 21.025 1.00 76.44 111 ASN A O 1
ATOM 931 N N . ASP A 1 112 ? 8.960 7.697 20.154 1.00 79.00 112 ASP A N 1
ATOM 932 C CA . ASP A 1 112 ? 7.873 7.056 19.393 1.00 79.00 112 ASP A CA 1
ATOM 933 C C . ASP A 1 112 ? 8.455 5.983 18.449 1.00 79.00 112 ASP A C 1
ATOM 935 O O . ASP A 1 112 ? 7.996 4.844 18.414 1.00 79.00 112 ASP A O 1
ATOM 939 N N . LEU A 1 113 ? 9.538 6.313 17.735 1.00 72.12 113 LEU A N 1
ATOM 940 C CA . LEU A 1 113 ? 10.188 5.405 16.780 1.00 72.12 113 LEU A CA 1
ATOM 941 C C . LEU A 1 113 ? 10.781 4.139 17.414 1.00 72.12 113 LEU A C 1
ATOM 943 O O . LEU A 1 113 ? 10.872 3.115 16.743 1.00 72.12 113 LEU A O 1
ATOM 947 N N . LYS A 1 114 ? 11.175 4.184 18.692 1.00 69.44 114 LYS A N 1
ATOM 948 C CA . LYS A 1 114 ? 11.733 3.021 19.408 1.00 69.44 114 LYS A CA 1
ATOM 949 C C . LYS A 1 114 ? 10.657 2.038 19.866 1.00 69.44 114 LYS A C 1
ATOM 951 O O . LYS A 1 114 ? 10.971 0.875 20.093 1.00 69.44 114 LYS A O 1
ATOM 956 N N . SER A 1 115 ? 9.416 2.498 20.035 1.00 71.50 115 SER A N 1
ATOM 957 C CA . SER A 1 115 ? 8.275 1.675 20.457 1.00 71.50 115 SER A CA 1
ATOM 958 C C . SER A 1 115 ? 7.366 1.254 19.296 1.00 71.50 115 SER A C 1
ATOM 960 O O . SER A 1 115 ? 6.466 0.435 19.484 1.00 71.50 115 SER A O 1
ATOM 962 N N . MET A 1 116 ? 7.600 1.776 18.088 1.00 74.19 116 MET A N 1
ATOM 963 C CA . MET A 1 116 ? 6.816 1.446 16.902 1.00 74.19 116 MET A CA 1
ATOM 964 C C . MET A 1 116 ? 7.048 0.026 16.390 1.00 74.19 116 MET A C 1
ATOM 966 O O . MET A 1 116 ? 8.166 -0.407 16.101 1.00 74.19 116 MET A O 1
ATOM 970 N N . ASN A 1 117 ? 5.930 -0.655 16.153 1.00 69.44 117 ASN A N 1
ATOM 971 C CA . ASN A 1 117 ? 5.888 -1.890 15.394 1.00 69.44 117 ASN A CA 1
ATOM 972 C C . ASN A 1 117 ? 5.826 -1.570 13.892 1.00 69.44 117 ASN A C 1
ATOM 974 O O . ASN A 1 117 ? 4.738 -1.518 13.334 1.00 69.44 117 ASN A O 1
ATOM 978 N N . VAL A 1 118 ? 6.971 -1.360 13.239 1.00 63.91 118 VAL A N 1
ATOM 979 C CA . VAL A 1 118 ? 7.082 -1.276 11.771 1.00 63.91 118 VAL A CA 1
ATOM 980 C C . VAL A 1 118 ? 8.178 -2.227 11.283 1.00 63.91 118 VAL A C 1
ATOM 982 O O . VAL A 1 118 ? 9.300 -2.183 11.784 1.00 63.91 118 VAL A O 1
ATOM 985 N N . LYS A 1 119 ? 7.901 -3.070 10.279 1.00 65.44 119 LYS A N 1
ATOM 986 C CA . LYS A 1 119 ? 8.917 -3.978 9.711 1.00 65.44 119 LYS A CA 1
ATOM 987 C C . LYS A 1 119 ? 8.811 -4.142 8.199 1.00 65.44 119 LYS A C 1
ATOM 989 O O . LYS A 1 119 ? 7.755 -4.467 7.664 1.00 65.44 119 LYS A O 1
ATOM 994 N N . GLY A 1 120 ? 9.959 -4.035 7.528 1.00 57.62 120 GLY A N 1
ATOM 995 C CA . GLY A 1 120 ? 10.147 -4.548 6.173 1.00 57.62 120 GLY A CA 1
ATOM 996 C C . GLY A 1 120 ? 10.235 -6.072 6.185 1.00 57.62 120 GLY A C 1
ATOM 997 O O . GLY A 1 120 ? 11.303 -6.623 6.448 1.00 57.62 120 GLY A O 1
ATOM 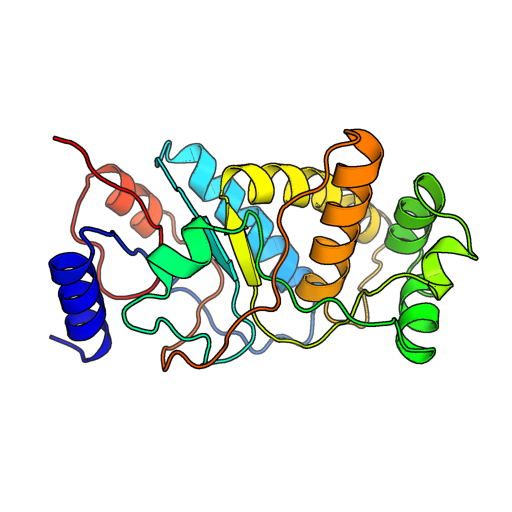998 N N . ALA A 1 121 ? 9.112 -6.752 5.953 1.00 55.50 121 ALA A N 1
ATOM 999 C CA . ALA A 1 121 ? 9.031 -8.215 5.930 1.00 55.50 121 ALA A CA 1
ATOM 1000 C C . ALA A 1 121 ? 9.024 -8.806 4.506 1.00 55.50 121 ALA A C 1
ATOM 1002 O O . ALA A 1 121 ? 9.121 -10.022 4.366 1.00 55.50 121 ALA A O 1
ATOM 1003 N N . SER A 1 122 ? 8.860 -7.975 3.468 1.00 57.31 122 SER A N 1
ATOM 1004 C CA . SER A 1 122 ? 8.508 -8.369 2.092 1.00 57.31 122 SER A CA 1
ATOM 1005 C C . SER A 1 122 ? 7.301 -9.305 2.005 1.00 57.31 122 SER A C 1
ATOM 1007 O O . SER A 1 122 ? 7.094 -9.992 1.015 1.00 57.31 122 SER A O 1
ATOM 1009 N N . GLN A 1 123 ? 6.459 -9.312 3.031 1.00 60.00 123 GLN A N 1
ATOM 1010 C CA . GLN A 1 123 ? 5.185 -10.007 3.008 1.00 60.00 123 GLN A CA 1
ATOM 1011 C C . GLN A 1 123 ? 4.162 -9.042 2.423 1.00 60.00 123 GLN A C 1
ATOM 1013 O O . GLN A 1 123 ? 4.167 -7.863 2.774 1.00 60.00 123 GLN A O 1
ATOM 1018 N N . GLY A 1 124 ? 3.318 -9.529 1.514 1.00 69.75 124 GLY A N 1
ATOM 1019 C CA . GLY A 1 124 ? 2.314 -8.683 0.884 1.00 69.75 124 GLY A CA 1
ATOM 1020 C C . GLY A 1 124 ? 1.341 -8.058 1.886 1.00 69.75 124 GLY A C 1
ATOM 1021 O O . GLY A 1 124 ? 1.339 -8.358 3.083 1.00 69.75 124 GLY A O 1
ATOM 1022 N N . MET A 1 125 ? 0.497 -7.173 1.383 1.00 79.94 125 MET A N 1
ATOM 1023 C CA . MET A 1 125 ? -0.443 -6.379 2.163 1.00 79.94 125 MET A CA 1
ATOM 1024 C C . MET A 1 125 ? -1.773 -6.260 1.423 1.00 79.94 125 MET A C 1
ATOM 1026 O O . MET A 1 125 ? -1.814 -6.270 0.192 1.00 79.94 125 MET A O 1
ATOM 1030 N N . PHE A 1 126 ? -2.858 -6.100 2.170 1.00 81.25 126 PHE A N 1
ATOM 1031 C CA . PHE A 1 126 ? -4.153 -5.703 1.622 1.00 81.25 126 PHE A CA 1
ATOM 1032 C C . PHE A 1 126 ? -4.678 -4.490 2.376 1.00 81.25 126 PHE A C 1
ATOM 1034 O O . PHE A 1 126 ? -4.334 -4.292 3.537 1.00 81.25 126 PHE A O 1
ATOM 1041 N N . MET A 1 127 ? -5.521 -3.688 1.740 1.00 88.44 127 MET A N 1
ATOM 1042 C CA . MET A 1 127 ? -6.245 -2.604 2.406 1.00 88.44 127 MET A CA 1
ATOM 1043 C C . MET A 1 127 ? -7.516 -2.249 1.642 1.00 88.44 127 MET A C 1
ATOM 1045 O O . MET A 1 127 ? -7.641 -2.592 0.459 1.00 88.44 127 MET A O 1
ATOM 1049 N N . THR A 1 128 ? -8.452 -1.562 2.296 1.00 89.81 128 THR A N 1
ATOM 1050 C CA . THR A 1 128 ? -9.589 -0.961 1.591 1.00 89.81 128 THR A CA 1
ATOM 1051 C C . THR A 1 128 ? -9.079 0.018 0.534 1.00 89.81 128 THR A C 1
ATOM 1053 O O . THR A 1 128 ? -8.056 0.687 0.701 1.00 89.81 128 THR A O 1
ATOM 1056 N N . TYR A 1 129 ? -9.770 0.094 -0.599 1.00 87.25 129 TYR A N 1
ATOM 1057 C CA . TYR A 1 129 ? -9.330 0.936 -1.712 1.00 87.25 129 TYR A CA 1
ATOM 1058 C C . TYR A 1 129 ? -9.321 2.431 -1.351 1.00 87.25 129 TYR A C 1
ATOM 1060 O O . TYR A 1 129 ? -8.420 3.156 -1.767 1.00 87.25 129 TYR A O 1
ATOM 1068 N N . ALA A 1 130 ? -10.277 2.873 -0.525 1.00 90.00 130 ALA A N 1
ATOM 1069 C CA . ALA A 1 130 ? -10.314 4.230 0.017 1.00 90.00 130 ALA A CA 1
ATOM 1070 C C . ALA A 1 130 ? -9.058 4.542 0.851 1.00 90.00 130 ALA A C 1
ATOM 1072 O O . ALA A 1 130 ? -8.368 5.522 0.572 1.00 90.00 130 ALA A O 1
ATOM 1073 N N . LEU A 1 131 ? -8.693 3.657 1.789 1.00 92.50 131 LEU A N 1
ATOM 1074 C CA . LEU A 1 131 ? -7.473 3.800 2.587 1.00 92.50 131 LEU A CA 1
ATOM 1075 C C . LEU A 1 131 ? -6.224 3.858 1.694 1.00 92.50 131 LEU A C 1
ATOM 1077 O O . LEU A 1 131 ? -5.347 4.689 1.913 1.00 92.50 131 LEU A O 1
ATOM 1081 N N . ALA A 1 132 ? -6.157 3.043 0.637 1.00 89.62 132 ALA A N 1
ATOM 1082 C CA . ALA A 1 132 ? -5.020 3.040 -0.283 1.00 89.62 132 ALA A CA 1
ATOM 1083 C C . ALA A 1 132 ? -4.759 4.407 -0.951 1.00 89.62 132 ALA A C 1
ATOM 1085 O O . ALA A 1 132 ? -3.597 4.779 -1.136 1.00 89.62 132 ALA A O 1
ATOM 1086 N N . HIS A 1 133 ? -5.810 5.171 -1.278 1.00 89.19 133 HIS A N 1
ATOM 1087 C CA . HIS A 1 133 ? -5.692 6.544 -1.797 1.00 89.19 133 HIS A CA 1
ATOM 1088 C C . HIS A 1 133 ? -5.147 7.524 -0.755 1.00 89.19 133 HIS A C 1
ATOM 1090 O O . HIS A 1 133 ? -4.271 8.339 -1.063 1.00 89.19 133 HIS A O 1
ATOM 1096 N N . GLU A 1 134 ? -5.625 7.434 0.485 1.00 93.00 134 GLU A N 1
ATOM 1097 C CA . GLU A 1 134 ? -5.171 8.295 1.583 1.00 93.00 134 GLU A CA 1
ATOM 1098 C C . GLU A 1 134 ? -3.697 8.029 1.926 1.00 93.00 134 GLU A C 1
ATOM 1100 O O . GLU A 1 134 ? -2.897 8.968 2.008 1.00 93.00 134 GLU A O 1
ATOM 1105 N N . LEU A 1 135 ? -3.297 6.754 2.017 1.00 92.94 135 LEU A N 1
ATOM 1106 C CA . LEU A 1 135 ? -1.902 6.364 2.245 1.00 92.94 135 LEU A CA 1
ATOM 1107 C C . LEU A 1 135 ? -0.989 6.825 1.105 1.00 92.94 135 LEU A C 1
ATOM 1109 O O . LEU A 1 135 ? 0.085 7.378 1.355 1.00 92.94 135 LEU A O 1
ATOM 1113 N N . LEU A 1 136 ? -1.413 6.651 -0.152 1.00 89.06 136 LEU A N 1
ATOM 1114 C CA . LEU A 1 136 ? -0.623 7.090 -1.300 1.00 89.06 136 LEU A CA 1
ATOM 1115 C C . LEU A 1 136 ? -0.474 8.608 -1.400 1.00 89.06 136 LEU A C 1
ATOM 1117 O O . LEU A 1 136 ? 0.544 9.074 -1.910 1.00 89.06 136 LEU A O 1
ATOM 1121 N N . THR A 1 137 ? -1.438 9.377 -0.894 1.00 90.12 137 THR A N 1
ATOM 1122 C CA . THR A 1 137 ? -1.325 10.840 -0.825 1.00 90.12 137 THR A CA 1
ATOM 1123 C C . THR A 1 137 ? -0.152 11.250 0.071 1.00 90.12 137 THR A C 1
ATOM 1125 O O . THR A 1 137 ? 0.663 12.072 -0.341 1.00 90.12 137 THR A O 1
ATOM 1128 N N . ILE A 1 138 ? 0.005 10.606 1.233 1.00 91.69 138 ILE A N 1
ATOM 1129 C CA . ILE A 1 138 ? 1.143 10.822 2.146 1.00 91.69 138 ILE A CA 1
ATOM 1130 C C . ILE A 1 138 ? 2.455 10.328 1.510 1.00 91.69 138 ILE A C 1
ATOM 1132 O O . ILE A 1 138 ? 3.475 11.012 1.543 1.00 91.69 138 ILE A O 1
ATOM 1136 N N . ILE A 1 139 ? 2.440 9.150 0.880 1.00 91.69 139 ILE A N 1
ATOM 1137 C CA . ILE A 1 139 ? 3.620 8.567 0.218 1.00 91.69 139 ILE A CA 1
ATOM 1138 C C . ILE A 1 139 ? 4.118 9.440 -0.945 1.00 91.69 139 ILE A C 1
ATOM 1140 O O . ILE A 1 139 ? 5.326 9.542 -1.166 1.00 91.69 139 ILE A O 1
ATOM 1144 N N . LYS A 1 140 ? 3.213 10.107 -1.670 1.00 90.38 140 LYS A N 1
ATOM 1145 C CA . LYS A 1 140 ? 3.557 11.023 -2.764 1.00 90.38 140 LYS A CA 1
ATOM 1146 C C . LYS A 1 140 ? 4.435 12.184 -2.287 1.00 90.38 140 LYS A C 1
ATOM 1148 O O . LYS A 1 140 ? 5.345 12.562 -3.019 1.00 90.38 140 LYS A O 1
ATOM 1153 N N . GLU A 1 141 ? 4.235 12.689 -1.066 1.00 88.94 141 GLU A N 1
ATOM 1154 C CA . GLU A 1 141 ? 5.104 13.714 -0.462 1.00 88.94 141 GLU A CA 1
ATOM 1155 C C . GLU A 1 141 ? 6.561 13.220 -0.355 1.00 88.94 141 GLU A C 1
ATOM 1157 O O . GLU A 1 141 ? 7.496 13.946 -0.704 1.00 88.94 141 GLU A O 1
ATOM 1162 N N . VAL A 1 142 ? 6.758 11.956 0.050 1.00 87.31 142 VAL A N 1
ATOM 1163 C CA . VAL A 1 142 ? 8.084 11.316 0.123 1.00 87.31 142 VAL A CA 1
ATOM 1164 C C . VAL A 1 142 ? 8.687 11.164 -1.269 1.00 87.31 142 VAL A C 1
ATOM 1166 O O . VAL A 1 142 ? 9.815 11.596 -1.474 1.00 87.31 142 VAL A O 1
ATOM 1169 N N . ILE A 1 143 ? 7.939 10.603 -2.228 1.00 87.81 143 ILE A N 1
ATOM 1170 C CA . ILE A 1 143 ? 8.411 10.382 -3.608 1.00 87.81 143 ILE A CA 1
ATOM 1171 C C . ILE A 1 143 ? 8.872 11.701 -4.236 1.00 87.81 143 ILE A C 1
ATOM 1173 O O . ILE A 1 143 ? 9.989 11.779 -4.745 1.00 87.81 143 ILE A O 1
ATOM 1177 N N . THR A 1 144 ? 8.057 12.757 -4.146 1.00 88.19 144 THR A N 1
ATOM 1178 C CA . THR A 1 144 ? 8.416 14.086 -4.663 1.00 88.19 144 THR A CA 1
ATOM 1179 C C . THR A 1 144 ? 9.675 14.632 -3.982 1.00 88.19 144 THR A C 1
ATOM 1181 O O . THR A 1 144 ? 10.547 15.174 -4.659 1.00 88.19 144 THR A O 1
ATOM 1184 N N . SER A 1 145 ? 9.822 14.435 -2.666 1.00 86.25 145 SER A N 1
ATOM 1185 C CA . SER A 1 145 ? 11.023 14.858 -1.939 1.00 86.25 145 SER A CA 1
ATOM 1186 C C . SER A 1 145 ? 12.261 13.993 -2.223 1.00 86.25 145 SER A C 1
ATOM 1188 O O . SER A 1 145 ? 13.365 14.508 -2.068 1.00 86.25 145 SER A O 1
ATOM 1190 N N . CYS A 1 146 ? 12.120 12.726 -2.624 1.00 86.19 146 CYS A N 1
ATOM 1191 C CA . CYS A 1 146 ? 13.222 11.881 -3.101 1.00 86.19 146 CYS A CA 1
ATOM 1192 C C . CYS A 1 146 ? 13.723 12.366 -4.465 1.00 86.19 146 CYS A C 1
ATOM 1194 O O . CYS A 1 146 ? 14.917 12.604 -4.638 1.00 86.19 146 CYS A O 1
ATOM 1196 N N . GLN A 1 147 ? 12.793 12.578 -5.401 1.00 85.62 147 GLN A N 1
ATOM 1197 C CA . GLN A 1 147 ? 13.073 13.026 -6.768 1.00 85.62 147 GLN A CA 1
ATOM 1198 C C . GLN A 1 147 ? 13.741 14.412 -6.804 1.00 85.62 147 GLN A C 1
ATOM 1200 O O . GLN A 1 147 ? 14.629 14.639 -7.618 1.00 85.62 147 GLN A O 1
ATOM 1205 N N . SER A 1 148 ? 13.377 15.330 -5.898 1.00 86.62 148 SER A N 1
ATOM 1206 C CA . SER A 1 148 ? 13.944 16.689 -5.870 1.00 86.62 148 SER A CA 1
ATOM 1207 C C . SER A 1 148 ? 15.420 16.782 -5.455 1.00 86.62 148 SER A C 1
ATOM 1209 O O . SER A 1 148 ? 16.017 17.843 -5.621 1.00 86.62 148 SER A O 1
ATOM 1211 N N . ILE A 1 149 ? 15.995 15.718 -4.879 1.00 85.44 149 ILE A N 1
ATOM 1212 C CA . ILE A 1 149 ? 17.392 15.689 -4.402 1.00 85.44 149 ILE A CA 1
ATOM 1213 C C . ILE A 1 149 ? 18.165 14.436 -4.855 1.00 85.44 149 ILE A C 1
ATOM 1215 O O . ILE A 1 149 ? 19.206 14.133 -4.278 1.00 85.44 149 ILE A O 1
ATOM 1219 N N . ASP A 1 150 ? 17.632 13.691 -5.829 1.00 81.12 150 ASP A N 1
ATOM 1220 C CA . ASP A 1 150 ? 18.175 12.414 -6.328 1.00 81.12 150 ASP A CA 1
ATOM 1221 C C . ASP A 1 150 ? 18.507 11.390 -5.215 1.00 81.12 150 ASP A C 1
ATOM 1223 O O . ASP A 1 150 ? 19.567 10.767 -5.179 1.00 81.12 150 ASP A O 1
ATOM 1227 N N . SER A 1 151 ? 17.598 11.235 -4.243 1.00 82.06 151 SER A N 1
ATOM 1228 C CA . SER A 1 151 ? 17.790 10.321 -3.109 1.00 82.06 151 SER A CA 1
ATOM 1229 C C . SER A 1 151 ? 17.010 9.021 -3.301 1.00 82.06 151 SER A C 1
ATOM 1231 O O . SER A 1 151 ? 15.781 8.995 -3.207 1.00 82.06 151 SER A O 1
ATOM 1233 N N . VAL A 1 152 ? 17.737 7.927 -3.548 1.00 81.31 152 VAL A N 1
ATOM 1234 C CA . VAL A 1 152 ? 17.175 6.579 -3.723 1.00 81.31 152 VAL A CA 1
ATOM 1235 C C . VAL A 1 152 ? 17.278 5.782 -2.408 1.00 81.31 152 VAL A C 1
ATOM 1237 O O . VAL A 1 152 ? 18.369 5.658 -1.855 1.00 81.31 152 VAL A O 1
ATOM 1240 N N . PRO A 1 153 ? 16.177 5.207 -1.890 1.00 79.81 153 PRO A N 1
ATOM 1241 C CA . PRO A 1 153 ? 16.185 4.434 -0.648 1.00 79.81 153 PRO A CA 1
ATOM 1242 C C . PRO A 1 153 ? 16.780 3.023 -0.816 1.00 79.81 153 PRO A C 1
ATOM 1244 O O . PRO A 1 153 ? 16.332 2.228 -1.642 1.00 79.81 153 PRO A O 1
ATOM 1247 N N . GLU A 1 154 ? 17.715 2.658 0.065 1.00 77.81 154 GLU A N 1
ATOM 1248 C CA . GLU A 1 154 ? 18.387 1.343 0.111 1.00 77.81 154 GLU A CA 1
ATOM 1249 C C . GLU A 1 154 ? 17.571 0.242 0.832 1.00 77.81 154 GLU A C 1
ATOM 1251 O O . GLU A 1 154 ? 18.111 -0.681 1.455 1.00 77.81 154 GLU A O 1
ATOM 1256 N N . TYR A 1 155 ? 16.242 0.353 0.816 1.00 76.25 155 TYR A N 1
ATOM 1257 C CA . TYR A 1 155 ? 15.347 -0.516 1.577 1.00 76.25 155 TYR A CA 1
ATOM 1258 C C . TYR A 1 155 ? 13.999 -0.747 0.895 1.00 76.25 155 TYR A C 1
ATOM 1260 O O . TYR A 1 155 ? 13.639 -0.070 -0.063 1.00 76.25 155 TYR A O 1
ATOM 1268 N N . ASN A 1 156 ? 13.239 -1.726 1.396 1.00 74.19 156 ASN A N 1
ATOM 1269 C CA . ASN A 1 156 ? 11.887 -2.013 0.919 1.00 74.19 156 ASN A CA 1
ATOM 1270 C C . ASN A 1 156 ? 10.938 -0.870 1.299 1.00 74.19 156 ASN A C 1
ATOM 1272 O O . ASN A 1 156 ? 10.415 -0.814 2.412 1.00 74.19 156 ASN A O 1
ATOM 1276 N N . THR A 1 157 ? 10.741 0.046 0.356 1.00 78.50 157 THR A N 1
ATOM 1277 C CA . THR A 1 157 ? 9.875 1.220 0.484 1.00 78.50 157 THR A CA 1
ATOM 1278 C C . THR A 1 157 ? 8.418 0.842 0.697 1.00 78.50 157 THR A C 1
ATOM 1280 O O . THR A 1 157 ? 7.774 1.440 1.541 1.00 78.50 157 THR A O 1
ATOM 1283 N N . GLU A 1 158 ? 7.902 -0.163 -0.016 1.00 73.38 158 GLU A N 1
ATOM 1284 C CA . GLU A 1 158 ? 6.501 -0.600 0.075 1.00 73.38 158 GLU A CA 1
ATOM 1285 C C . GLU A 1 158 ? 6.101 -0.909 1.522 1.00 73.38 158 GLU A C 1
ATOM 1287 O O . GLU A 1 158 ? 5.235 -0.241 2.075 1.00 73.38 158 GLU A O 1
ATOM 1292 N N . ASP A 1 159 ? 6.770 -1.866 2.164 1.00 74.38 159 ASP A N 1
ATOM 1293 C CA . ASP A 1 159 ? 6.414 -2.286 3.519 1.00 74.38 159 ASP A CA 1
ATOM 1294 C C . ASP A 1 159 ? 6.514 -1.116 4.512 1.00 74.38 159 ASP A C 1
ATOM 1296 O O . ASP A 1 159 ? 5.603 -0.891 5.307 1.00 74.38 159 ASP A O 1
ATOM 1300 N N . ILE A 1 160 ? 7.622 -0.369 4.472 1.00 80.88 160 ILE A N 1
ATOM 1301 C CA . ILE A 1 160 ? 7.944 0.653 5.475 1.00 80.88 160 ILE A CA 1
ATOM 1302 C C . ILE A 1 160 ? 7.099 1.914 5.260 1.00 80.88 160 ILE A C 1
ATOM 1304 O O . ILE A 1 160 ? 6.520 2.433 6.212 1.00 80.88 160 ILE A O 1
ATOM 1308 N N . TRP A 1 161 ? 6.996 2.418 4.030 1.00 88.25 161 TRP A N 1
ATOM 1309 C CA . TRP A 1 161 ? 6.311 3.681 3.749 1.00 88.25 161 TRP A CA 1
ATOM 1310 C C . TRP A 1 161 ? 4.796 3.553 3.884 1.00 88.25 161 TRP A C 1
ATOM 1312 O O . TRP A 1 161 ? 4.182 4.488 4.384 1.00 88.25 161 TRP A O 1
ATOM 1322 N N . PHE A 1 162 ? 4.191 2.412 3.531 1.00 87.94 162 PHE A N 1
ATOM 1323 C CA . PHE A 1 162 ? 2.760 2.194 3.774 1.00 87.94 162 PHE A CA 1
ATOM 1324 C C . PHE A 1 162 ? 2.442 2.058 5.272 1.00 87.94 162 PHE A C 1
ATOM 1326 O O . PHE A 1 162 ? 1.479 2.666 5.737 1.00 87.94 162 PHE A O 1
ATOM 1333 N N . GLN A 1 163 ? 3.273 1.350 6.051 1.00 87.50 163 GLN A N 1
ATOM 1334 C CA . GLN A 1 163 ? 3.100 1.264 7.509 1.00 87.50 163 GLN A CA 1
ATOM 1335 C C . GLN A 1 163 ? 3.246 2.641 8.181 1.00 87.50 163 GLN A C 1
ATOM 1337 O O . GLN A 1 163 ? 2.407 3.014 8.999 1.00 87.50 163 GLN A O 1
ATOM 1342 N N . PHE A 1 164 ? 4.254 3.439 7.810 1.00 88.94 164 PHE A N 1
ATOM 1343 C CA . PHE A 1 164 ? 4.395 4.804 8.332 1.00 88.94 164 PHE A CA 1
ATOM 1344 C C . PHE A 1 164 ? 3.289 5.747 7.849 1.00 88.94 164 PHE A C 1
ATOM 1346 O O . PHE A 1 164 ? 2.801 6.536 8.652 1.00 88.94 164 PHE A O 1
ATOM 1353 N N . ALA A 1 165 ? 2.854 5.663 6.589 1.00 92.38 165 ALA A N 1
ATOM 1354 C CA . ALA A 1 165 ? 1.731 6.455 6.090 1.00 92.38 165 ALA A CA 1
ATOM 1355 C C . ALA A 1 165 ? 0.450 6.167 6.883 1.00 92.38 165 ALA A C 1
ATOM 1357 O O . ALA A 1 165 ? -0.268 7.105 7.220 1.00 92.38 165 ALA A O 1
ATOM 1358 N N . LEU A 1 166 ? 0.204 4.902 7.250 1.00 93.25 166 LEU A N 1
ATOM 1359 C CA . LEU A 1 166 ? -0.931 4.529 8.092 1.00 93.25 166 LEU A CA 1
ATOM 1360 C C . LEU A 1 166 ? -0.826 5.169 9.476 1.00 93.25 166 LEU A C 1
ATOM 1362 O O . LEU A 1 166 ? -1.760 5.834 9.906 1.00 93.25 166 LEU A O 1
ATOM 1366 N N . LEU A 1 167 ? 0.323 5.049 10.146 1.00 91.44 167 LEU A N 1
ATOM 1367 C CA . LEU A 1 167 ? 0.531 5.663 11.463 1.00 91.44 167 LEU A CA 1
ATOM 1368 C C . LEU A 1 167 ? 0.411 7.200 11.414 1.00 91.44 167 LEU A C 1
ATOM 1370 O O . LEU A 1 167 ? -0.103 7.811 12.351 1.00 91.44 167 LEU A O 1
ATOM 1374 N N . ILE A 1 168 ? 0.869 7.840 10.329 1.00 92.56 168 ILE A N 1
ATOM 1375 C CA . ILE A 1 168 ? 0.698 9.284 10.095 1.00 92.56 168 ILE A CA 1
ATOM 1376 C C . ILE A 1 168 ? -0.788 9.621 9.938 1.00 92.56 168 ILE A C 1
ATOM 1378 O O . ILE A 1 168 ? -1.258 10.586 10.536 1.00 92.56 168 ILE A O 1
ATOM 1382 N N . LEU A 1 169 ? -1.534 8.835 9.161 1.00 94.62 169 LEU A N 1
ATOM 1383 C CA . LEU A 1 169 ? -2.964 9.029 8.934 1.00 94.62 169 LEU A CA 1
ATOM 1384 C C . LEU A 1 169 ? -3.776 8.855 10.228 1.00 94.62 169 LEU A C 1
ATOM 1386 O O . LEU A 1 169 ? -4.596 9.719 10.541 1.00 94.62 169 LEU A O 1
ATOM 1390 N N . GLU A 1 170 ? -3.487 7.821 11.024 1.00 94.06 170 GLU A N 1
ATOM 1391 C CA . GLU A 1 170 ? -4.073 7.624 12.359 1.00 94.06 170 GLU A CA 1
ATOM 1392 C C . GLU A 1 170 ? -3.797 8.834 13.263 1.00 94.06 170 GLU A C 1
ATOM 1394 O O . GLU A 1 170 ? -4.706 9.375 13.893 1.00 94.06 170 GLU A O 1
ATOM 1399 N N . LYS A 1 171 ? -2.560 9.351 13.261 1.00 91.75 171 LYS A N 1
ATOM 1400 C CA . LYS A 1 171 ? -2.188 10.530 14.058 1.00 91.75 171 LYS A CA 1
ATOM 1401 C C . LYS A 1 171 ? -2.819 11.838 13.563 1.00 91.75 171 LYS A C 1
ATOM 1403 O O . LYS A 1 171 ? -3.102 12.709 14.381 1.00 91.75 171 LYS A O 1
ATOM 1408 N N . LYS A 1 172 ? -3.047 11.991 12.253 1.00 92.06 172 LYS A N 1
ATOM 1409 C CA . LYS A 1 172 ? -3.703 13.169 11.648 1.00 92.06 172 LYS A CA 1
ATOM 1410 C C . LYS A 1 172 ? -5.214 13.196 11.881 1.00 92.06 172 LYS A C 1
ATOM 1412 O O . LYS A 1 172 ? -5.781 14.278 11.975 1.00 92.06 172 LYS A O 1
ATOM 1417 N N . THR A 1 173 ? -5.856 12.031 11.929 1.00 93.62 173 THR A N 1
ATOM 1418 C CA . THR A 1 173 ? -7.324 11.899 11.997 1.00 93.62 173 THR A CA 1
ATOM 1419 C C . THR A 1 173 ? -7.845 11.580 13.397 1.00 93.62 173 THR A C 1
ATOM 1421 O O . THR A 1 173 ? -9.018 11.813 13.674 1.00 93.62 173 THR A O 1
ATOM 1424 N N . GLY A 1 174 ? -7.006 11.025 14.278 1.00 93.19 174 GLY A N 1
ATOM 1425 C CA . GLY A 1 174 ? -7.430 10.444 15.555 1.00 93.1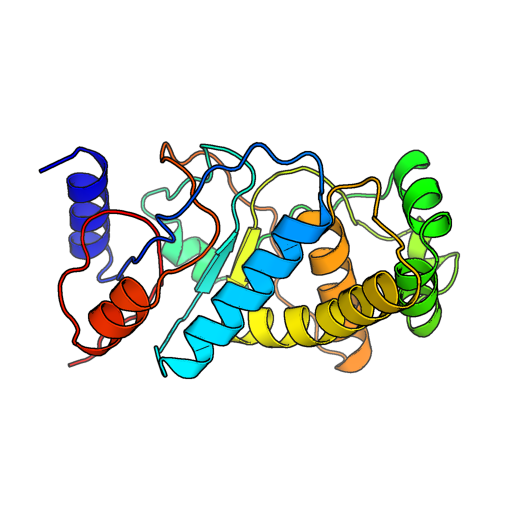9 174 GLY A CA 1
ATOM 1426 C C . GLY A 1 174 ? -8.176 9.110 15.410 1.00 93.19 174 GLY A C 1
ATOM 1427 O O . GLY A 1 174 ? -8.576 8.526 16.415 1.00 93.19 174 GLY A O 1
ATOM 1428 N N . HIS A 1 175 ? -8.365 8.618 14.182 1.00 93.81 175 HIS A N 1
ATOM 1429 C CA . HIS A 1 175 ? -8.959 7.318 13.906 1.00 93.81 175 HIS A CA 1
ATOM 1430 C C . HIS A 1 175 ? -7.904 6.212 14.046 1.00 93.81 175 HIS A C 1
ATOM 1432 O O . HIS A 1 175 ? -6.739 6.411 13.710 1.00 93.81 175 HIS A O 1
ATOM 1438 N N . VAL A 1 176 ? -8.312 5.040 14.532 1.00 92.00 176 VAL A N 1
ATOM 1439 C CA . VAL A 1 176 ? -7.458 3.848 14.616 1.00 92.00 176 VAL A CA 1
ATOM 1440 C C . VAL A 1 176 ? -8.068 2.784 13.718 1.00 92.00 176 VAL A C 1
ATOM 1442 O O . VAL A 1 176 ? -9.172 2.312 13.991 1.00 92.00 176 VAL A O 1
ATOM 1445 N N . PHE A 1 177 ? -7.348 2.411 12.664 1.00 92.94 177 PHE A N 1
ATOM 1446 C CA . PHE A 1 177 ? -7.812 1.433 11.685 1.00 92.94 177 PHE A CA 1
ATOM 1447 C C . PHE A 1 177 ? -7.746 0.016 12.258 1.00 92.94 177 PHE A C 1
ATOM 1449 O O . PHE A 1 177 ? -6.833 -0.328 13.023 1.00 92.94 177 PHE A O 1
ATOM 1456 N N . ASN A 1 178 ? -8.676 -0.848 11.853 1.00 91.12 178 ASN A N 1
ATOM 1457 C CA . ASN A 1 178 ? -8.650 -2.250 12.237 1.00 91.12 178 ASN A CA 1
ATOM 1458 C C . ASN A 1 178 ? -7.568 -2.996 11.440 1.00 91.12 178 ASN A C 1
ATOM 1460 O O . ASN A 1 178 ? -7.736 -3.326 10.262 1.00 91.12 178 ASN A O 1
ATOM 1464 N N . LYS A 1 179 ? -6.440 -3.239 12.110 1.00 87.44 179 LYS A N 1
ATOM 1465 C CA . LYS A 1 179 ? -5.211 -3.820 11.560 1.00 87.44 179 LYS A CA 1
ATOM 1466 C C . LYS A 1 179 ? -5.138 -5.322 11.830 1.00 87.44 179 LYS A C 1
ATOM 1468 O O . LYS A 1 179 ? -5.430 -5.772 12.935 1.00 87.44 179 LYS A O 1
ATOM 1473 N N . THR A 1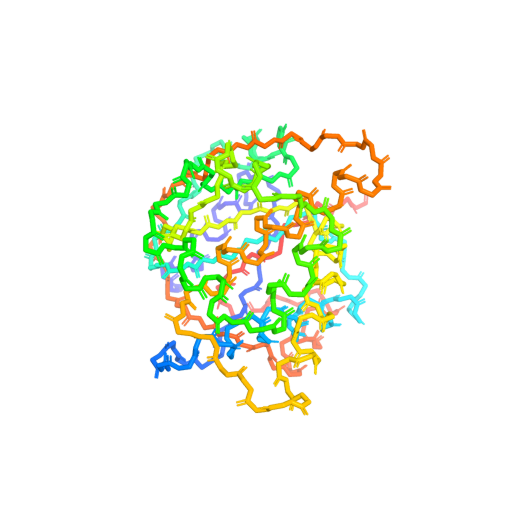 180 ? -4.641 -6.086 10.862 1.00 79.31 180 THR A N 1
ATOM 1474 C CA . THR A 1 180 ? -4.244 -7.490 11.058 1.00 79.31 180 THR A CA 1
ATOM 1475 C C . THR A 1 180 ? -2.899 -7.801 10.402 1.00 79.31 180 THR A C 1
ATOM 1477 O O . THR A 1 180 ? -2.480 -7.108 9.478 1.00 79.31 180 THR A O 1
ATOM 1480 N N . SER A 1 181 ? -2.228 -8.864 10.848 1.00 72.12 181 SER A N 1
ATOM 1481 C CA . SER A 1 181 ? -1.098 -9.459 10.125 1.00 72.12 181 SER A CA 1
ATOM 1482 C C . SER A 1 181 ? -1.572 -10.048 8.793 1.00 72.12 181 SER A C 1
ATOM 1484 O O . SER A 1 181 ? -2.618 -10.700 8.737 1.00 72.12 181 SER A O 1
ATOM 1486 N N . THR A 1 182 ? -0.808 -9.870 7.713 1.00 67.44 182 THR A N 1
ATOM 1487 C CA . THR A 1 182 ? -1.181 -10.462 6.421 1.00 67.44 182 THR A CA 1
ATOM 1488 C C . THR A 1 182 ? -1.013 -11.981 6.452 1.00 67.44 182 THR A C 1
ATOM 1490 O O . THR A 1 182 ? 0.050 -12.485 6.814 1.00 67.44 182 THR A O 1
ATOM 1493 N N . LEU A 1 183 ? -2.039 -12.711 6.009 1.00 52.16 183 LEU A N 1
ATOM 1494 C CA . LEU A 1 183 ? -1.987 -14.155 5.770 1.00 52.16 183 LEU A CA 1
ATOM 1495 C C . LEU A 1 183 ? -1.503 -14.434 4.326 1.00 52.16 183 LEU A C 1
ATOM 1497 O O . LEU A 1 183 ? -2.060 -13.897 3.373 1.00 52.16 183 LEU A O 1
ATOM 1501 N N . THR A 1 184 ? -0.469 -15.265 4.163 1.00 47.03 184 THR A N 1
ATOM 1502 C CA . THR A 1 184 ? 0.319 -15.453 2.912 1.00 47.03 184 THR A CA 1
ATOM 1503 C C . THR A 1 184 ? -0.116 -16.715 2.093 1.00 47.03 184 THR A C 1
ATOM 1505 O O . THR A 1 184 ? -1.010 -17.419 2.551 1.00 47.03 184 THR A O 1
ATOM 1508 N N . TYR A 1 185 ? 0.473 -17.002 0.897 1.00 42.81 185 TYR A N 1
ATOM 1509 C CA . TYR A 1 185 ? 0.498 -18.272 0.068 1.00 42.81 185 TYR A CA 1
ATOM 1510 C C . TYR A 1 185 ? -0.228 -18.496 -1.355 1.00 42.8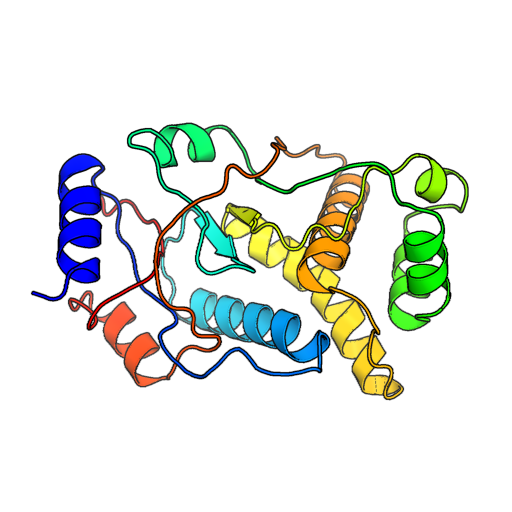1 185 TYR A C 1
ATOM 1512 O O . TYR A 1 185 ? -0.549 -19.641 -1.653 1.00 42.81 185 TYR A O 1
ATOM 1520 N N . MET A 1 186 ? -0.506 -17.515 -2.260 1.00 41.53 186 MET A N 1
ATOM 1521 C CA . MET A 1 186 ? -1.146 -17.623 -3.639 1.00 41.53 186 MET A CA 1
ATOM 1522 C C . MET A 1 186 ? -0.172 -18.027 -4.777 1.00 41.53 186 MET A C 1
ATOM 1524 O O . MET A 1 186 ? 0.748 -17.265 -5.049 1.00 41.53 186 MET A O 1
ATOM 1528 N N . PRO A 1 187 ? -0.427 -19.048 -5.603 1.00 30.34 187 PRO A N 1
ATOM 1529 C CA . PRO A 1 187 ? 0.539 -19.473 -6.624 1.00 30.34 187 PRO A CA 1
ATOM 1530 C C . PRO A 1 187 ? 0.435 -18.745 -7.994 1.00 30.34 187 PRO A C 1
ATOM 1532 O O . PRO A 1 187 ? 0.193 -19.426 -8.984 1.00 30.34 187 PRO A O 1
ATOM 1535 N N . TRP A 1 188 ? 0.622 -17.412 -8.122 1.00 41.34 188 TRP A N 1
ATOM 1536 C CA . TRP A 1 188 ? 0.467 -16.714 -9.434 1.00 41.34 188 TRP A CA 1
ATOM 1537 C C . TRP A 1 188 ? 1.540 -15.683 -9.829 1.00 41.34 188 TRP A C 1
ATOM 1539 O O . TRP A 1 188 ? 2.060 -14.938 -9.002 1.00 41.34 188 TRP A O 1
ATOM 1549 N N . GLU A 1 189 ? 1.811 -15.613 -11.141 1.00 36.62 189 GLU A N 1
ATOM 1550 C CA . GLU A 1 189 ? 2.832 -14.752 -11.757 1.00 36.62 189 GLU A CA 1
ATOM 1551 C C . GLU A 1 189 ? 2.549 -13.246 -11.610 1.00 36.62 189 GLU A C 1
ATOM 1553 O O . GLU A 1 189 ? 1.405 -12.776 -11.620 1.00 36.62 189 GLU A O 1
ATOM 1558 N N . ARG A 1 190 ? 3.632 -12.469 -11.485 1.00 47.28 190 ARG A N 1
ATOM 1559 C CA . ARG A 1 190 ? 3.598 -11.064 -11.062 1.00 47.28 190 ARG A CA 1
ATOM 1560 C C . ARG A 1 190 ? 3.925 -10.103 -12.192 1.00 47.28 190 ARG A C 1
ATOM 1562 O O . ARG A 1 190 ? 4.988 -10.257 -12.789 1.00 47.28 190 ARG A O 1
ATOM 1569 N N . LYS A 1 191 ? 3.134 -9.034 -12.366 1.00 55.66 191 LYS A N 1
ATOM 1570 C CA . LYS A 1 191 ? 3.522 -7.857 -13.173 1.00 55.66 191 LYS A CA 1
ATOM 1571 C C . LYS A 1 191 ? 3.112 -6.483 -12.546 1.00 55.66 191 LYS A C 1
ATOM 1573 O O . LYS A 1 191 ? 2.316 -6.476 -11.593 1.00 55.66 191 LYS A O 1
ATOM 1578 N N . LEU A 1 192 ? 3.782 -5.377 -12.943 1.00 47.72 192 LEU A N 1
ATOM 1579 C CA . LEU A 1 192 ? 3.945 -4.112 -12.167 1.00 47.72 192 LEU A CA 1
ATOM 1580 C C . LEU A 1 192 ? 3.145 -2.873 -12.628 1.00 47.72 192 LEU A C 1
ATOM 1582 O O . LEU A 1 192 ? 2.776 -2.073 -11.764 1.00 47.72 192 LEU A O 1
ATOM 1586 N N . GLN A 1 193 ? 2.831 -2.667 -13.913 1.00 49.78 193 GLN A N 1
ATOM 1587 C CA . GLN A 1 193 ? 2.018 -1.517 -14.373 1.00 49.78 193 GLN A CA 1
ATOM 1588 C C . GLN A 1 193 ? 0.914 -1.891 -15.374 1.00 49.78 193 GLN A C 1
ATOM 1590 O O . GLN A 1 193 ? 1.114 -2.731 -16.241 1.00 49.78 193 GLN A O 1
ATOM 1595 N N . TRP A 1 194 ? -0.239 -1.211 -15.285 1.00 53.25 194 TRP A N 1
ATOM 1596 C CA . TRP A 1 194 ? -1.364 -1.388 -16.224 1.00 53.25 194 TRP A CA 1
ATOM 1597 C C . TRP A 1 194 ? -1.145 -0.638 -17.541 1.00 53.25 194 TRP A C 1
ATOM 1599 O O . TRP A 1 194 ? -0.701 0.518 -17.528 1.00 53.25 194 TRP A O 1
ATOM 1609 N N . THR A 1 195 ? -1.526 -1.257 -18.659 1.00 61.03 195 THR A N 1
ATOM 1610 C CA . THR A 1 195 ? -1.553 -0.635 -19.993 1.00 61.03 195 THR A CA 1
ATOM 1611 C C . THR A 1 195 ? -2.884 0.079 -20.259 1.00 61.03 195 THR A C 1
ATOM 1613 O O . THR A 1 195 ? -3.907 -0.211 -19.638 1.00 61.03 195 THR A O 1
ATOM 1616 N N . ASN A 1 196 ? -2.895 1.013 -21.216 1.00 59.66 196 ASN A N 1
ATOM 1617 C CA . ASN A 1 196 ? -4.110 1.758 -21.574 1.00 59.66 196 ASN A CA 1
ATOM 1618 C C . ASN A 1 196 ? -5.210 0.851 -22.160 1.00 59.66 196 ASN A C 1
ATOM 1620 O O . ASN A 1 196 ? -6.392 1.096 -21.953 1.00 59.66 196 ASN A O 1
ATOM 1624 N N . GLU A 1 197 ? -4.839 -0.232 -22.843 1.00 59.16 197 GLU A N 1
ATOM 1625 C CA . GLU A 1 197 ? -5.790 -1.202 -23.399 1.00 59.16 197 GLU A CA 1
ATOM 1626 C C . GLU A 1 197 ? -6.520 -1.998 -22.299 1.00 59.16 197 GLU A C 1
ATOM 1628 O O . GLU A 1 197 ? -7.728 -2.231 -22.389 1.00 59.16 197 GLU A O 1
ATOM 1633 N N . GLN A 1 198 ? -5.817 -2.344 -21.212 1.00 54.12 198 GLN A N 1
ATOM 1634 C CA . GLN A 1 198 ? -6.398 -2.981 -20.021 1.00 54.12 198 GLN A CA 1
ATOM 1635 C C . GLN A 1 198 ? -7.365 -2.031 -19.297 1.00 54.12 198 GLN A C 1
ATOM 1637 O O . GLN A 1 198 ? -8.469 -2.434 -18.931 1.00 54.12 198 GLN A O 1
ATOM 1642 N N . ILE A 1 199 ? -6.971 -0.760 -19.159 1.00 52.84 199 ILE A N 1
ATOM 1643 C CA . ILE A 1 199 ? -7.781 0.342 -18.611 1.00 52.84 199 ILE A CA 1
ATOM 1644 C C . ILE A 1 199 ? -9.099 0.476 -19.394 1.00 52.84 199 ILE A C 1
ATOM 1646 O O . ILE A 1 199 ? -10.174 0.412 -18.801 1.00 52.84 199 ILE A O 1
ATOM 1650 N N . GLU A 1 200 ? -9.048 0.576 -20.724 1.00 54.91 200 GLU A N 1
ATOM 1651 C CA . GLU A 1 200 ? -10.262 0.691 -21.545 1.00 54.91 200 GLU A CA 1
ATOM 1652 C C . GLU A 1 200 ? -11.120 -0.586 -21.544 1.00 54.91 200 GLU A C 1
ATOM 1654 O O . GLU A 1 200 ? -12.347 -0.497 -21.571 1.00 54.91 200 GLU A O 1
ATOM 1659 N N . SER A 1 201 ? -10.513 -1.773 -21.468 1.00 53.59 201 SER A N 1
ATOM 1660 C CA . SER A 1 201 ? -11.256 -3.043 -21.385 1.00 53.59 201 SER A CA 1
ATOM 1661 C C . SER A 1 201 ? -12.019 -3.181 -20.062 1.00 53.59 201 SER A C 1
ATOM 1663 O O . SER A 1 201 ? -13.163 -3.635 -20.053 1.00 53.59 201 SER A O 1
ATOM 1665 N N . ALA A 1 202 ? -11.438 -2.704 -18.954 1.00 49.44 202 ALA A N 1
ATOM 1666 C CA . ALA A 1 202 ? -12.107 -2.658 -17.654 1.00 49.44 202 ALA A CA 1
ATOM 1667 C C . ALA A 1 202 ? -13.359 -1.760 -17.668 1.00 49.44 202 ALA A C 1
ATOM 1669 O O . ALA A 1 202 ? -14.379 -2.136 -17.091 1.00 49.44 202 ALA A O 1
ATOM 1670 N N . LYS A 1 203 ? -13.326 -0.614 -18.372 1.00 47.12 203 LYS A N 1
ATOM 1671 C CA . LYS A 1 203 ? -14.487 0.295 -18.497 1.00 47.12 203 LYS A CA 1
ATOM 1672 C C . LYS A 1 203 ? -15.698 -0.348 -19.169 1.00 47.12 203 LYS A C 1
ATOM 1674 O O . LYS A 1 203 ? -16.825 0.035 -18.876 1.00 47.12 203 LYS A O 1
ATOM 1679 N N . ARG A 1 204 ? -15.478 -1.285 -20.096 1.00 51.34 204 ARG A N 1
ATOM 1680 C CA . ARG A 1 204 ? -16.545 -1.892 -20.912 1.00 51.34 204 ARG A CA 1
ATOM 1681 C C . ARG A 1 204 ? -17.202 -3.111 -20.257 1.00 51.34 204 ARG A C 1
ATOM 1683 O O . ARG A 1 204 ? -18.094 -3.703 -20.853 1.00 51.34 204 ARG A O 1
ATOM 1690 N N . GLY A 1 205 ? -16.766 -3.508 -19.055 1.00 37.56 205 GLY A N 1
ATOM 1691 C CA . GLY A 1 205 ? -17.227 -4.744 -18.405 1.00 37.56 205 GLY A CA 1
ATOM 1692 C C . GLY A 1 205 ? -16.841 -6.015 -19.174 1.00 37.56 205 GLY A C 1
ATOM 1693 O O . GLY A 1 205 ? -17.386 -7.089 -18.927 1.00 37.56 205 GLY A O 1
ATOM 1694 N N . GLU A 1 206 ? -15.915 -5.900 -20.126 1.00 45.38 206 GLU A N 1
ATOM 1695 C CA . GLU A 1 206 ? -15.452 -7.015 -20.939 1.00 45.38 206 GLU A CA 1
ATOM 1696 C C . GLU A 1 206 ? -14.597 -7.960 -20.092 1.00 45.38 206 GLU A C 1
ATOM 1698 O O . GLU A 1 206 ? -13.827 -7.537 -19.229 1.00 45.38 206 GLU A O 1
ATOM 1703 N N . ASN A 1 207 ? -14.711 -9.265 -20.355 1.00 40.94 207 ASN A N 1
ATOM 1704 C CA . ASN A 1 207 ? -13.904 -10.286 -19.689 1.00 40.94 207 ASN A CA 1
ATOM 1705 C C . ASN A 1 207 ? -12.423 -10.133 -20.080 1.00 40.94 207 ASN A C 1
ATOM 1707 O O . ASN A 1 207 ? -11.957 -10.769 -21.032 1.00 40.94 207 ASN A O 1
ATOM 1711 N N . ILE A 1 208 ? -11.695 -9.301 -19.328 1.00 39.88 208 ILE A N 1
ATOM 1712 C CA . ILE A 1 208 ? -10.279 -8.992 -19.550 1.00 39.88 208 ILE A CA 1
ATOM 1713 C C . ILE A 1 208 ? -9.477 -10.303 -19.655 1.00 39.88 208 ILE A C 1
ATOM 1715 O O . ILE A 1 208 ? -9.685 -11.225 -18.852 1.00 39.88 208 ILE A O 1
ATOM 1719 N N . PRO A 1 209 ? -8.547 -10.429 -20.619 1.00 34.09 209 PRO A N 1
ATOM 1720 C CA . PRO A 1 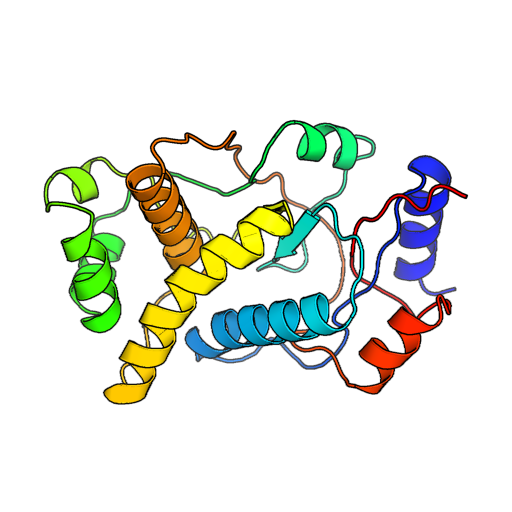209 ? -7.678 -11.591 -20.707 1.00 34.09 209 PRO A CA 1
ATOM 1721 C C . PRO A 1 209 ? -6.815 -11.793 -19.445 1.00 34.09 209 PRO A C 1
ATOM 1723 O O . PRO A 1 209 ? -5.735 -11.235 -19.321 1.00 34.09 209 PRO A O 1
ATOM 1726 N N . VAL A 1 210 ? -7.281 -12.696 -18.571 1.00 34.50 210 VAL A N 1
ATOM 1727 C CA . VAL A 1 210 ? -6.479 -13.618 -17.738 1.00 34.50 210 VAL A CA 1
ATOM 1728 C C . VAL A 1 210 ? -5.577 -12.941 -16.670 1.00 34.50 210 VAL A C 1
ATOM 1730 O O . VAL A 1 210 ? -4.501 -12.477 -17.015 1.00 34.50 210 VAL A O 1
ATOM 1733 N N . ASN A 1 211 ? -5.968 -13.028 -15.369 1.00 31.08 211 ASN A N 1
ATOM 1734 C CA . ASN A 1 211 ? -5.195 -12.859 -14.084 1.00 31.08 211 ASN A CA 1
ATOM 1735 C C . ASN A 1 211 ? -5.607 -11.605 -13.125 1.00 31.08 211 ASN A C 1
ATOM 1737 O O . ASN A 1 211 ? -6.534 -10.949 -13.565 1.00 31.08 211 ASN A O 1
ATOM 1741 N N . LYS A 1 212 ? -5.068 -11.359 -11.849 1.00 37.00 212 LYS A N 1
ATOM 1742 C CA . LYS A 1 212 ? -5.226 -10.457 -10.545 1.00 37.00 212 LYS A CA 1
ATOM 1743 C C . LYS A 1 212 ? -6.334 -9.357 -10.275 1.00 37.00 212 LYS A C 1
ATOM 1745 O O . LYS A 1 212 ? -6.093 -8.169 -10.367 1.00 37.00 212 LYS A O 1
ATOM 1750 N N . PHE A 1 213 ? -7.356 -9.627 -9.473 1.00 38.38 213 PHE A N 1
ATOM 1751 C CA . PHE A 1 213 ? -7.858 -8.756 -8.359 1.00 38.38 213 PHE A CA 1
ATOM 1752 C C . PHE A 1 213 ? -8.108 -7.210 -8.543 1.00 38.38 213 PHE A C 1
ATOM 1754 O O . PHE A 1 213 ? -7.266 -6.388 -8.193 1.00 38.38 213 PHE A O 1
ATOM 1761 N N . ILE A 1 214 ? -9.349 -6.814 -8.889 1.00 30.70 214 ILE A N 1
ATOM 1762 C CA . ILE A 1 214 ? -10.095 -5.769 -8.143 1.00 30.70 214 ILE A CA 1
ATOM 1763 C C . ILE A 1 214 ? -11.334 -6.456 -7.596 1.00 30.70 214 ILE A C 1
ATOM 1765 O O . ILE A 1 214 ? -12.122 -6.962 -8.391 1.00 30.70 214 ILE A O 1
ATOM 1769 N N . ILE A 1 215 ? -11.543 -6.414 -6.284 1.00 31.14 215 ILE A N 1
ATOM 1770 C CA . ILE A 1 215 ? -12.774 -6.909 -5.666 1.00 31.14 215 ILE A CA 1
ATOM 1771 C C . ILE A 1 215 ? -13.870 -5.842 -5.795 1.00 31.14 215 ILE A C 1
ATOM 1773 O O . ILE A 1 215 ? -13.705 -4.734 -5.287 1.00 31.14 215 ILE A O 1
ATOM 1777 N N . ASN A 1 216 ? -14.976 -6.191 -6.454 1.00 29.72 216 ASN A N 1
ATOM 1778 C CA . ASN A 1 216 ? -16.202 -5.392 -6.523 1.00 29.72 216 ASN A CA 1
ATOM 1779 C C . ASN A 1 216 ? -17.430 -6.316 -6.525 1.00 29.72 216 ASN A C 1
ATOM 1781 O O . ASN A 1 216 ? -17.491 -7.247 -7.342 1.00 29.72 216 ASN A O 1
ATOM 1785 N N . SER A 1 217 ? -18.413 -6.018 -5.674 1.00 26.17 217 SER A N 1
ATOM 1786 C CA . SER A 1 217 ? -19.781 -6.522 -5.793 1.00 26.17 217 SER A CA 1
ATOM 1787 C C . SER A 1 217 ? -20.531 -5.755 -6.886 1.00 26.17 217 SER A C 1
ATOM 1789 O O . SER A 1 217 ? -20.857 -4.580 -6.715 1.00 26.17 217 SER A O 1
ATOM 1791 N N . ILE A 1 218 ? -20.861 -6.425 -7.990 1.00 25.86 218 ILE A N 1
ATOM 1792 C CA . ILE A 1 218 ? -21.850 -5.894 -8.933 1.00 25.86 218 ILE A CA 1
ATOM 1793 C C . ILE A 1 218 ? -23.226 -6.284 -8.397 1.00 25.86 218 ILE A C 1
ATOM 1795 O O . ILE A 1 218 ? -23.651 -7.428 -8.552 1.00 25.86 218 ILE A O 1
ATOM 1799 N N . THR A 1 219 ? -23.910 -5.340 -7.758 1.00 32.53 219 THR A N 1
ATOM 1800 C CA . THR A 1 219 ? -25.367 -5.410 -7.627 1.00 32.53 219 THR A CA 1
ATOM 1801 C C . THR A 1 219 ? -25.963 -5.076 -8.995 1.00 32.53 219 THR A C 1
ATOM 1803 O O . THR A 1 219 ? -25.572 -4.070 -9.592 1.00 32.53 219 THR A O 1
ATOM 1806 N N . LEU A 1 220 ? -26.859 -5.932 -9.492 1.00 33.16 220 LEU A N 1
ATOM 1807 C CA . LEU A 1 220 ? -27.772 -5.605 -10.595 1.00 33.16 220 LEU A CA 1
ATOM 1808 C C . LEU A 1 220 ? -28.925 -4.733 -10.080 1.00 33.16 220 LEU A C 1
ATOM 1810 O O . LEU A 1 220 ? -29.338 -4.970 -8.921 1.00 33.16 220 LEU A O 1
#

Secondary structure (DSSP, 8-state):
--HHHHHHHHHHHHH---------S----S-SHHHHHHHHHHHHHHHTTT----EEEE-SSS-----TTHHHHHTT-SEE----B--HHHHHHHHH-HHHHHHHHHH--TTHHHH-B-------EEEEHHHHHHHHHHHHHHHHHHHTTT---SS-HHHHHHHHHHHHHHHHH-----EEPPP------------HHHHHHHHTT---SS----B-----

Foldseek 3Di:
DPPQVVVQVVLCVLPVWHWADPPDDDDPDQFQLVQLVLLLQALVLVVVLVDPFFKDKFALDLKADDDSCNVVVQVVFQKAAQFAFDDPVRVVLQVVQVLNVVLCVVQDDPVRNRPTRADDPSGMMMGTSVLSVQLSVSVVSSSVVCVVVVTTRNGNCVRRSSSSSQVSVCSVPVDDTGYHHGHMGHNHDDHGHDDVVSSVCVSVVHPPPGHGDRTDNDDD

Organism: Pasteurella multocida (NCBI:txid747)

Sequence (220 aa):
LTPVKKEILAFYHKHQVNILLNNDISYYTSNRLIKTEAHLSNINKLSQLNLNCEYIIFDNHDSLFVKNDSYAYMKKYDVGMNFSALTHDWIEKINAHPPFKKLIKTYFNDNDLKSMNVKGASQGMFMTYALAHELLTIIKEVITSCQSIDSVPEYNTEDIWFQFALLILEKKTGHVFNKTSTLTYMPWERKLQWTNEQIESAKRGENIPVNKFIINSITL